Protein AF-0000000083205305 (afdb_homodimer)

Secondary structure (DSSP, 8-state):
---PPPPHHHHHHHHHHHHHHHHHHHHHHHHHHS-HHHHHTSTTGGGTBPPTTSHHHHHHHHHHHHHHHHHHHHHGGGGGGGGSTTHHHHHHHHHIIIIIIT-SS--TTSHHHHHHB---HHHHHHHHHHHHHHHHHHHHHHHHHHHH--HHHHHHHHHHHHHHHHHHHHHHHHHHHH-/--PPPPPHHHHHHHHHHHHHHHHHHHHHHHHHHS-HHHHHTSTTGGGTBPPTTSHHHHHHHHHHHHHHHHHHHHHGGGGGGGGSTTHHHHHHHHHIIIIIIT-SS--TTSHHHHHHB---HHHHHHHHHHHHHHHHHHHHHHHHHHHH--HHHHHHHHHHHHHHHHHHHHHHHHHHHH-

Solvent-accessible surface area (backbone atoms only — not comparable to full-atom values): 17650 Å² total; per-residue (Å²): 127,85,63,73,83,68,56,69,68,58,47,31,50,51,42,12,42,28,38,33,53,19,48,44,52,29,49,54,47,34,55,71,73,61,51,40,66,63,50,38,64,28,80,65,38,40,62,43,34,49,48,79,72,35,30,51,48,33,28,41,59,32,56,28,51,59,53,14,43,47,47,23,62,31,39,56,85,58,46,69,52,51,62,44,89,63,13,38,59,49,46,27,45,30,47,46,29,34,13,31,39,53,24,60,47,58,15,67,48,12,58,43,16,69,50,41,32,69,70,58,69,65,55,24,58,62,41,45,63,41,51,52,47,23,32,51,40,26,28,46,48,49,44,49,51,66,69,63,68,51,69,62,58,56,54,52,44,52,50,53,49,50,50,46,33,50,54,10,52,51,38,20,56,54,31,57,70,71,107,125,85,64,73,83,69,57,70,69,58,46,30,50,50,41,13,42,29,38,32,52,18,49,43,52,28,50,52,48,33,54,72,72,59,51,40,65,62,49,37,65,27,81,67,40,42,62,43,36,48,47,79,73,36,31,52,49,32,28,41,60,33,56,29,51,58,52,14,43,47,48,24,61,31,39,56,86,57,46,69,52,51,63,44,88,62,12,38,60,50,47,28,45,30,46,46,29,34,13,30,40,51,26,61,46,58,16,67,47,12,58,44,16,68,49,40,32,67,68,60,67,67,57,25,58,62,41,44,63,42,51,52,48,22,32,51,40,28,26,46,47,48,44,48,52,66,69,62,68,51,69,63,59,56,54,52,42,52,52,52,51,50,51,46,34,50,54,10,51,54,38,20,56,56,32,56,69,71,108

Organism: NCBI:txid214856

Radius of gyration: 20.79 Å; Cα contacts (8 Å, |Δi|>4): 509; chains: 2; bounding box: 59×56×37 Å

Sequence (358 aa):
MIRQPESPKTFVWRICSAHVIAYFTAGVFALLFLDYRTHFSSESLALLMRPVSSPWVALGPGLQIFRGVLIALALLPVRGFLYGKNGFLKLAWLVLGLSFISTIGPTPGSFDGYIYTILPVQYHLGGIPEAVLYTALFAGILAFWHKSGKRYVTTLSIVLVAVIVLFSVMGFLGAAQAEMIRQPESPKTFVWRICSAHVIAYFTAGVFALLFLDYRTHFSSESLALLMRPVSSPWVALGPGLQIFRGVLIALALLPVRGFLYGKNGFLKLAWLVLGLSFISTIGPTPGSFDGYIYTILPVQYHLGGIPEAVLYTALFAGILAFWHKSGKRYVTTLSIVLVAVIVLFSVMGFLGAAQAE

Structure (mmCIF, N/CA/C/O backbone):
data_AF-0000000083205305-model_v1
#
loop_
_entity.id
_entity.type
_entity.pdbx_description
1 polymer 'Acyltransferase 3 domain-containing protein'
#
loop_
_atom_site.group_PDB
_atom_site.id
_atom_site.type_symbol
_atom_site.label_atom_id
_atom_site.label_alt_id
_atom_site.label_comp_id
_atom_site.label_asym_id
_atom_site.label_entity_id
_atom_site.label_seq_id
_atom_site.pdbx_PDB_ins_code
_atom_site.Cartn_x
_atom_site.Cartn_y
_atom_site.Cartn_z
_atom_site.occupancy
_atom_site.B_iso_or_equiv
_atom_site.auth_seq_id
_atom_site.auth_comp_id
_atom_site.auth_asym_id
_atom_site.auth_atom_id
_atom_site.pdbx_PDB_model_num
ATOM 1 N N . MET A 1 1 ? -6.793 -31 -6.133 1 37.09 1 MET A N 1
ATOM 2 C CA . MET A 1 1 ? -7.18 -30.578 -7.473 1 37.09 1 MET A CA 1
ATOM 3 C C . MET A 1 1 ? -6.699 -29.156 -7.746 1 37.09 1 MET A C 1
ATOM 5 O O . MET A 1 1 ? -7 -28.234 -6.984 1 37.09 1 MET A O 1
ATOM 9 N N . ILE A 1 2 ? -5.602 -28.969 -8.43 1 45.03 2 ILE A N 1
ATOM 10 C CA . ILE A 1 2 ? -5.035 -27.688 -8.828 1 45.03 2 ILE A CA 1
ATOM 11 C C . ILE A 1 2 ? -6.121 -26.828 -9.469 1 45.03 2 ILE A C 1
ATOM 13 O O . ILE A 1 2 ? -6.648 -27.172 -10.531 1 45.03 2 ILE A O 1
ATOM 17 N N . ARG A 1 3 ? -7.027 -26.266 -8.711 1 56.72 3 ARG A N 1
ATOM 18 C CA . ARG A 1 3 ? -8.195 -25.562 -9.242 1 56.72 3 ARG A CA 1
ATOM 19 C C . ARG A 1 3 ? -7.785 -24.5 -10.258 1 56.72 3 ARG A C 1
ATOM 21 O O . ARG A 1 3 ? -6.777 -23.812 -10.07 1 56.72 3 ARG A O 1
ATOM 28 N N . GLN A 1 4 ? -8.117 -24.609 -11.453 1 61.44 4 GLN A N 1
ATOM 29 C CA . GLN A 1 4 ? -7.871 -23.797 -12.641 1 61.44 4 GLN A CA 1
ATOM 30 C C . GLN A 1 4 ? -8.211 -22.328 -12.375 1 61.44 4 GLN A C 1
ATOM 32 O O . GLN A 1 4 ? -9.141 -22.016 -11.625 1 61.44 4 GLN A O 1
ATOM 37 N N . PRO A 1 5 ? -7.336 -21.453 -12.758 1 70.88 5 PRO A N 1
ATOM 38 C CA . PRO A 1 5 ? -7.566 -20 -12.672 1 70.88 5 PRO A CA 1
ATOM 39 C C . PRO A 1 5 ? -8.867 -19.562 -13.344 1 70.88 5 PRO A C 1
ATOM 41 O O . PRO A 1 5 ? -9.211 -20.078 -14.406 1 70.88 5 PRO A O 1
ATOM 44 N N . GLU A 1 6 ? -9.672 -19.047 -12.602 1 83.56 6 GLU A N 1
ATOM 45 C CA . GLU A 1 6 ? -10.93 -18.5 -13.109 1 83.56 6 GLU A CA 1
ATOM 46 C C . GLU A 1 6 ? -10.68 -17.453 -14.18 1 83.56 6 GLU A C 1
ATOM 48 O O . GLU A 1 6 ? -9.539 -17.016 -14.375 1 83.56 6 GLU A O 1
ATOM 53 N N . SER A 1 7 ? -11.758 -17.156 -14.984 1 91.81 7 SER A N 1
ATOM 54 C CA . SER A 1 7 ? -11.648 -16.109 -16.016 1 91.81 7 SER A CA 1
ATOM 55 C C . SER A 1 7 ? -11.266 -14.773 -15.398 1 91.81 7 SER A C 1
ATOM 57 O O . SER A 1 7 ? -11.547 -14.516 -14.227 1 91.81 7 SER A O 1
ATOM 59 N N . PRO A 1 8 ? -10.602 -13.867 -16.172 1 95.19 8 PRO A N 1
ATOM 60 C CA . PRO A 1 8 ? -10.234 -12.547 -15.656 1 95.19 8 PRO A CA 1
ATOM 61 C C . PRO A 1 8 ? -11.445 -11.75 -15.164 1 95.19 8 PRO A C 1
ATOM 63 O O . PRO A 1 8 ? -11.352 -11.047 -14.156 1 95.19 8 PRO A O 1
ATOM 66 N N . LYS A 1 9 ? -12.531 -11.828 -15.891 1 95.94 9 LYS A N 1
ATOM 67 C CA . LYS A 1 9 ? -13.734 -11.102 -15.484 1 95.94 9 LYS A CA 1
ATOM 68 C C . LYS A 1 9 ? -14.242 -11.586 -14.133 1 95.94 9 LYS A C 1
ATOM 70 O O . LYS A 1 9 ? -14.602 -10.781 -13.273 1 95.94 9 LYS A O 1
ATOM 75 N N . THR A 1 10 ? -14.289 -12.836 -13.969 1 94.5 10 THR A N 1
ATOM 76 C CA . THR A 1 10 ? -14.727 -13.422 -12.703 1 94.5 10 THR A CA 1
ATOM 77 C C . THR A 1 10 ? -13.758 -13.062 -11.578 1 94.5 10 THR A C 1
ATOM 79 O O . THR A 1 10 ? -14.18 -12.758 -10.469 1 94.5 10 THR A O 1
ATOM 82 N N . PHE A 1 11 ? -12.5 -13.125 -11.914 1 96.56 11 PHE A N 1
ATOM 83 C CA . PHE A 1 11 ? -11.477 -12.766 -10.945 1 96.56 11 PHE A CA 1
ATOM 84 C C . PHE A 1 11 ? -11.672 -11.328 -10.469 1 96.56 11 PHE A C 1
ATOM 86 O O . PHE A 1 11 ? -11.672 -11.062 -9.266 1 96.56 11 PHE A O 1
ATOM 93 N N . VAL A 1 12 ? -11.883 -10.391 -11.391 1 98.06 12 VAL A N 1
ATOM 94 C CA . VAL A 1 12 ? -12.055 -8.977 -11.07 1 98.06 12 VAL A CA 1
ATOM 95 C C . VAL A 1 12 ? -13.289 -8.781 -10.195 1 98.06 12 VAL A C 1
ATOM 97 O O . VAL A 1 12 ? -13.242 -8.055 -9.203 1 98.06 12 VAL A O 1
ATOM 100 N N . TRP A 1 13 ? -14.367 -9.43 -10.531 1 97.19 13 TRP A N 1
ATOM 101 C CA . TRP A 1 13 ? -15.578 -9.289 -9.734 1 97.19 13 TRP A CA 1
ATOM 102 C C . TRP A 1 13 ? -15.367 -9.789 -8.312 1 97.19 13 TRP A C 1
ATOM 104 O O . TRP A 1 13 ? -15.797 -9.141 -7.352 1 97.19 13 TRP A O 1
ATOM 114 N N . ARG A 1 14 ? -14.727 -10.93 -8.18 1 97.19 14 ARG A N 1
ATOM 115 C CA . ARG A 1 14 ? -14.539 -11.516 -6.855 1 97.19 14 ARG A CA 1
ATOM 116 C C . ARG A 1 14 ? -13.648 -10.625 -5.992 1 97.19 14 ARG A C 1
ATOM 118 O O . ARG A 1 14 ? -13.945 -10.398 -4.816 1 97.19 14 ARG A O 1
ATOM 125 N N . ILE A 1 15 ? -12.586 -10.148 -6.586 1 98.44 15 ILE A N 1
ATOM 126 C CA . ILE A 1 15 ? -11.703 -9.25 -5.855 1 98.44 15 ILE A CA 1
ATOM 127 C C . ILE A 1 15 ? -12.453 -7.98 -5.465 1 98.44 15 ILE A C 1
ATOM 129 O O . ILE A 1 15 ? -12.406 -7.551 -4.309 1 98.44 15 ILE A O 1
ATOM 133 N N . CYS A 1 16 ? -13.148 -7.395 -6.406 1 98.56 16 CYS A N 1
ATOM 134 C CA . CYS A 1 16 ? -13.859 -6.141 -6.191 1 98.56 16 CYS A CA 1
ATOM 135 C C . CYS A 1 16 ? -14.914 -6.289 -5.098 1 98.56 16 CYS A C 1
ATOM 137 O O . CYS A 1 16 ? -14.953 -5.488 -4.16 1 98.56 16 CYS A O 1
ATOM 139 N N . SER A 1 17 ? -15.711 -7.32 -5.238 1 98.44 17 SER A N 1
ATOM 140 C CA . SER A 1 17 ? -16.797 -7.484 -4.281 1 98.44 17 SER A CA 1
ATOM 141 C C . SER A 1 17 ? -16.266 -7.805 -2.887 1 98.44 17 SER A C 1
ATOM 143 O O . SER A 1 17 ? -16.75 -7.262 -1.892 1 98.44 17 SER A O 1
ATOM 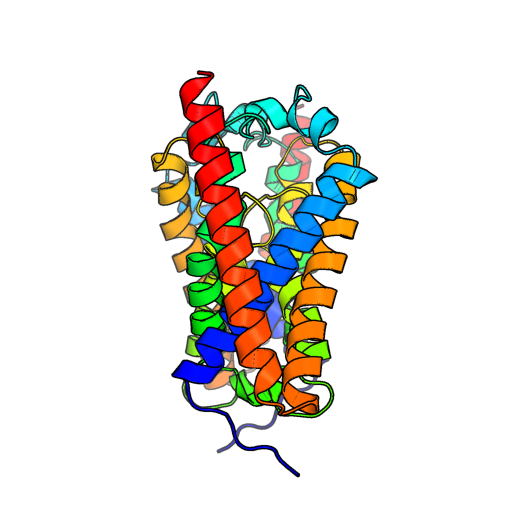145 N N . ALA A 1 18 ? -15.281 -8.711 -2.814 1 98.69 18 ALA A N 1
ATOM 146 C CA . ALA A 1 18 ? -14.672 -9.016 -1.521 1 98.69 18 ALA A CA 1
ATOM 147 C C . ALA A 1 18 ? -14.094 -7.754 -0.883 1 98.69 18 ALA A C 1
ATOM 149 O O . ALA A 1 18 ? -14.242 -7.535 0.321 1 98.69 18 ALA A O 1
ATOM 150 N N . HIS A 1 19 ? -13.477 -6.918 -1.646 1 98.88 19 HIS A N 1
ATOM 151 C CA . HIS A 1 19 ? -12.906 -5.664 -1.171 1 98.88 19 HIS A CA 1
ATOM 152 C C . HIS A 1 19 ? -13.984 -4.73 -0.633 1 98.88 19 HIS A C 1
ATOM 154 O O . HIS A 1 19 ? -13.875 -4.227 0.486 1 98.88 19 HIS A O 1
ATOM 160 N N . VAL A 1 20 ? -15 -4.516 -1.431 1 98.81 20 VAL A N 1
ATOM 161 C CA . VAL A 1 20 ? -16.047 -3.562 -1.067 1 98.81 20 VAL A CA 1
ATOM 162 C C . VAL A 1 20 ? -16.719 -4.004 0.23 1 98.81 20 VAL A C 1
ATOM 164 O O . VAL A 1 20 ? -16.906 -3.195 1.143 1 98.81 20 VAL A O 1
ATOM 167 N N . ILE A 1 21 ? -16.984 -5.258 0.34 1 98.81 21 ILE A N 1
ATOM 168 C CA . ILE A 1 21 ? -17.672 -5.797 1.511 1 98.81 21 ILE A CA 1
ATOM 169 C C . ILE A 1 21 ? -16.75 -5.719 2.727 1 98.81 21 ILE A C 1
ATOM 171 O O . ILE A 1 21 ? -17.156 -5.277 3.801 1 98.81 21 ILE A O 1
ATOM 175 N N . ALA A 1 22 ? -15.539 -6.152 2.58 1 98.81 22 ALA A N 1
ATOM 176 C CA . ALA A 1 22 ? -14.578 -6.117 3.674 1 98.81 22 ALA A CA 1
ATOM 177 C C . ALA A 1 22 ? -14.32 -4.684 4.129 1 98.81 22 ALA A C 1
ATOM 179 O O . ALA A 1 22 ? -14.258 -4.41 5.332 1 98.81 22 ALA A O 1
ATOM 180 N N . TYR A 1 23 ? -14.148 -3.785 3.205 1 98.5 23 TYR A N 1
ATOM 181 C CA . TYR A 1 23 ? -13.875 -2.381 3.486 1 98.5 23 TYR A CA 1
ATOM 182 C C . TYR A 1 23 ? -15.008 -1.752 4.281 1 98.5 23 TYR A C 1
ATOM 184 O O . TYR A 1 23 ? -14.773 -1.078 5.289 1 98.5 23 TYR A O 1
ATOM 192 N N . PHE A 1 24 ? -16.203 -1.978 3.787 1 98.31 24 PHE A N 1
ATOM 193 C CA . PHE A 1 24 ? -17.391 -1.426 4.445 1 98.31 24 PHE A CA 1
ATOM 194 C C . PHE A 1 24 ? -17.516 -1.958 5.867 1 98.31 24 PHE A C 1
ATOM 196 O O . PHE A 1 24 ? -17.766 -1.193 6.801 1 98.31 24 PHE A O 1
ATOM 203 N N . THR A 1 25 ? -17.344 -3.238 6.02 1 98.12 25 THR A N 1
ATOM 204 C CA . THR A 1 25 ? -17.469 -3.873 7.328 1 98.12 25 THR A CA 1
ATOM 205 C C . THR A 1 25 ? -16.406 -3.352 8.289 1 98.12 25 THR A C 1
ATOM 207 O O . THR A 1 25 ? -16.719 -3.021 9.438 1 98.12 25 THR A O 1
ATOM 210 N N . ALA A 1 26 ? -15.203 -3.281 7.863 1 97.31 26 ALA A N 1
ATOM 211 C CA . ALA A 1 26 ? -14.125 -2.752 8.695 1 97.31 26 ALA A CA 1
ATOM 212 C C . ALA A 1 26 ? -14.383 -1.295 9.07 1 97.31 26 ALA A C 1
ATOM 214 O O . ALA A 1 26 ? -14.07 -0.868 10.18 1 97.31 26 ALA A O 1
ATOM 215 N N . GLY A 1 27 ? -14.891 -0.508 8.094 1 94.38 27 GLY A N 1
ATOM 216 C CA . GLY A 1 27 ? -15.242 0.876 8.367 1 94.38 27 GLY A CA 1
ATOM 217 C C . GLY A 1 27 ? -16.312 1.022 9.438 1 94.38 27 GLY A C 1
ATOM 218 O O . GLY A 1 27 ? -16.188 1.854 10.344 1 94.38 27 GLY A O 1
ATOM 219 N N . VAL A 1 28 ? -17.344 0.241 9.328 1 94.5 28 VAL A N 1
ATOM 220 C CA . VAL A 1 28 ? -18.406 0.252 10.328 1 94.5 28 VAL A CA 1
ATOM 221 C C . VAL A 1 28 ? -17.844 -0.144 11.688 1 94.5 28 VAL A C 1
ATOM 223 O O . VAL A 1 28 ? -18.172 0.474 12.711 1 94.5 28 VAL A O 1
ATOM 226 N N . PHE A 1 29 ? -16.984 -1.173 11.719 1 94.94 29 PHE A N 1
ATOM 227 C CA . PHE A 1 29 ? -16.328 -1.594 12.945 1 94.94 29 PHE A CA 1
ATOM 228 C C . PHE A 1 29 ? -15.547 -0.439 13.57 1 94.94 29 PHE A C 1
ATOM 230 O O . PHE A 1 29 ? -15.625 -0.212 14.781 1 94.94 29 PHE A O 1
ATOM 237 N N . ALA A 1 30 ? -14.781 0.292 12.773 1 91.62 30 ALA A N 1
ATOM 238 C CA . ALA A 1 30 ? -13.969 1.404 13.266 1 91.62 30 ALA A CA 1
ATOM 239 C C . ALA A 1 30 ? -14.844 2.512 13.844 1 91.62 30 ALA A C 1
ATOM 241 O O . ALA A 1 30 ? -14.523 3.096 14.875 1 91.62 30 ALA A O 1
ATOM 242 N N . LEU A 1 31 ? -15.938 2.805 13.188 1 88.19 31 LEU A N 1
ATOM 243 C CA . LEU A 1 31 ? -16.844 3.85 13.648 1 88.19 31 LEU A CA 1
ATOM 244 C C . LEU A 1 31 ? -17.469 3.477 14.984 1 88.19 31 LEU A C 1
ATOM 246 O O . LEU A 1 31 ? -17.656 4.336 15.852 1 88.19 31 LEU A O 1
ATOM 250 N N . LEU A 1 32 ? -17.703 2.221 15.18 1 90.31 32 LEU A N 1
ATOM 251 C CA . LEU A 1 32 ? -18.438 1.776 16.344 1 90.31 32 LEU A CA 1
ATOM 252 C C . LEU A 1 32 ? -17.5 1.459 17.516 1 90.31 32 LEU A C 1
ATOM 254 O O . LEU A 1 32 ? -17.844 1.675 18.672 1 90.31 32 LEU A O 1
ATOM 258 N N . PHE A 1 33 ? -16.312 0.983 17.25 1 90.62 33 PHE A N 1
ATOM 259 C CA . PHE A 1 33 ? -15.531 0.393 18.328 1 90.62 33 PHE A CA 1
ATOM 260 C C . PHE A 1 33 ? -14.188 1.104 18.469 1 90.62 33 PHE A C 1
ATOM 262 O O . PHE A 1 33 ? -13.508 0.941 19.484 1 90.62 33 PHE A O 1
ATOM 269 N N . LEU A 1 34 ? -13.781 1.974 17.5 1 86.56 34 LEU A N 1
ATOM 270 C CA . LEU A 1 34 ? -12.461 2.586 17.578 1 86.56 34 LEU A CA 1
ATOM 271 C C . LEU A 1 34 ? -12.57 4.102 17.719 1 86.56 34 LEU A C 1
ATOM 273 O O . LEU A 1 34 ? -11.602 4.824 17.484 1 86.56 34 LEU A O 1
ATOM 277 N N . ASP A 1 35 ? -13.695 4.637 18.047 1 81.94 35 ASP A N 1
ATOM 278 C CA . ASP A 1 35 ? -13.93 6.043 18.359 1 81.94 35 ASP A CA 1
ATOM 279 C C . ASP A 1 35 ? -13.484 6.938 17.203 1 81.94 35 ASP A C 1
ATOM 281 O O . ASP A 1 35 ? -12.828 7.957 17.422 1 81.94 35 ASP A O 1
ATOM 285 N N . TYR A 1 36 ? -13.664 6.562 15.992 1 79.12 36 TYR A N 1
ATOM 286 C CA . TYR A 1 36 ? -13.258 7.293 14.797 1 79.12 36 TYR A CA 1
ATOM 287 C C . TYR A 1 36 ? -13.859 8.688 14.773 1 79.12 36 TYR A C 1
ATOM 289 O O . TYR A 1 36 ? -13.234 9.641 14.297 1 79.12 36 TYR A O 1
ATOM 297 N N . ARG A 1 37 ? -14.945 8.852 15.289 1 76.12 37 ARG A N 1
ATOM 298 C CA . ARG A 1 37 ? -15.57 10.172 15.289 1 76.12 37 ARG A CA 1
ATOM 299 C C . ARG A 1 37 ? -14.75 11.164 16.109 1 76.12 37 ARG A C 1
ATOM 301 O O . ARG A 1 37 ? -14.469 12.266 15.633 1 76.12 37 ARG A O 1
ATOM 308 N N . THR A 1 38 ? -14.414 10.758 17.234 1 76.94 38 THR A N 1
ATOM 309 C CA . THR A 1 38 ? -13.617 11.617 18.094 1 76.94 38 THR A CA 1
ATOM 310 C C . THR A 1 38 ? -12.227 11.844 17.5 1 76.94 38 THR A C 1
ATOM 312 O O . THR A 1 38 ? -11.711 12.961 17.516 1 76.94 38 THR A O 1
ATOM 315 N N . HIS A 1 39 ? -11.711 10.859 16.875 1 76.25 39 HIS A N 1
ATOM 316 C CA . HIS A 1 39 ? -10.367 10.969 16.312 1 76.25 39 HIS A CA 1
ATOM 317 C C . HIS A 1 39 ? -10.344 11.914 15.117 1 76.25 39 HIS A C 1
ATOM 319 O O . HIS A 1 39 ? -9.469 12.773 15.008 1 76.25 39 HIS A O 1
ATOM 325 N N . PHE A 1 40 ? -11.32 11.844 14.273 1 73.69 40 PHE A N 1
ATOM 326 C CA . PHE A 1 40 ? -11.344 12.648 13.062 1 73.69 40 PHE A CA 1
ATOM 327 C C . PHE A 1 40 ? -11.625 14.109 13.391 1 73.69 40 PHE A C 1
ATOM 329 O O . PHE A 1 40 ? -11.344 15 12.578 1 73.69 40 PHE A O 1
ATOM 336 N N . SER A 1 41 ? -12.117 14.328 14.594 1 70.25 41 SER A N 1
ATOM 337 C CA . SER A 1 41 ? -12.406 15.695 15.008 1 70.25 41 SER A CA 1
ATOM 338 C C . SER A 1 41 ? -11.281 16.266 15.859 1 70.25 41 SER A C 1
ATOM 340 O O . SER A 1 41 ? -11.32 17.438 16.25 1 70.25 41 SER A O 1
ATOM 342 N N . SER A 1 42 ? -10.383 15.406 16.031 1 71.12 42 SER A N 1
ATOM 343 C CA . SER A 1 42 ? -9.273 15.898 16.844 1 71.12 42 SER A CA 1
ATOM 344 C C . SER A 1 42 ? -8.469 16.953 16.094 1 71.12 42 SER A C 1
ATOM 346 O O . SER A 1 42 ? -8.508 17.016 14.859 1 71.12 42 SER A O 1
ATOM 348 N N . GLU A 1 43 ? -7.812 17.703 16.859 1 65.25 43 GLU A N 1
ATOM 349 C CA . GLU A 1 43 ? -7.062 18.828 16.312 1 65.25 43 GLU A CA 1
ATOM 350 C C . GLU A 1 43 ? -6.062 18.375 15.258 1 65.25 43 GLU A C 1
ATOM 352 O O . GLU A 1 43 ? -5.902 19.016 14.211 1 65.25 43 GLU A O 1
ATOM 357 N N . SER A 1 44 ? -5.504 17.266 15.445 1 68.75 44 SER A N 1
ATOM 358 C CA . SER A 1 44 ? -4.441 16.812 14.547 1 68.75 44 SER A CA 1
ATOM 359 C C . SER A 1 44 ? -5.016 16.266 13.242 1 68.75 44 SER A C 1
ATOM 361 O O . SER A 1 44 ? -4.586 16.656 12.156 1 68.75 44 SER A O 1
ATOM 363 N N . LEU A 1 45 ? -6.043 15.508 13.336 1 72.19 45 LEU A N 1
ATOM 364 C CA . LEU A 1 45 ? -6.539 14.828 12.141 1 72.19 45 LEU A CA 1
ATOM 365 C C . LEU A 1 45 ? -7.52 15.719 11.383 1 72.19 45 LEU A C 1
ATOM 367 O O . LEU A 1 45 ? -7.648 15.609 10.156 1 72.19 45 LEU A O 1
ATOM 371 N N . ALA A 1 46 ? -8.094 16.578 12.094 1 73.5 46 ALA A N 1
ATOM 372 C CA . ALA A 1 46 ? -9.086 17.453 11.477 1 73.5 46 ALA A CA 1
ATOM 373 C C . ALA A 1 46 ? -8.438 18.391 10.461 1 73.5 46 ALA A C 1
ATOM 375 O O . ALA A 1 46 ? -9.109 18.953 9.594 1 73.5 46 ALA A O 1
ATOM 376 N N . LEU A 1 47 ? -7.238 18.516 10.578 1 73.75 47 LEU A N 1
ATOM 377 C CA . LEU A 1 47 ? -6.531 19.391 9.656 1 73.75 47 LEU A CA 1
ATOM 378 C C . LEU A 1 47 ? -6.258 18.672 8.328 1 73.75 47 LEU A C 1
ATOM 380 O O . LEU A 1 47 ? -5.906 19.328 7.34 1 73.75 47 LEU A O 1
ATOM 384 N N . LEU A 1 48 ? -6.547 17.438 8.25 1 77.81 48 LEU A N 1
ATOM 385 C CA . LEU A 1 48 ? -6.242 16.672 7.043 1 77.81 48 LEU A CA 1
ATOM 386 C C . LEU A 1 48 ? -7.469 15.906 6.559 1 77.81 48 LEU A C 1
ATOM 388 O O . LEU A 1 48 ? -7.738 15.859 5.355 1 77.81 48 LEU A O 1
ATOM 392 N N . MET A 1 49 ? -8.188 15.5 7.465 1 87.31 49 MET A N 1
ATOM 393 C CA . MET A 1 49 ? -9.273 14.578 7.141 1 87.31 49 MET A CA 1
ATOM 394 C C . MET A 1 49 ? -10.594 15.328 6.98 1 87.31 49 MET A C 1
ATOM 396 O O . MET A 1 49 ? -10.859 16.281 7.715 1 87.31 49 MET A O 1
ATOM 400 N N . ARG A 1 50 ? -11.375 14.852 6.051 1 89.62 50 ARG A N 1
ATOM 401 C CA . ARG A 1 50 ? -12.766 15.305 6 1 89.62 50 ARG A CA 1
ATOM 402 C C . ARG A 1 50 ? -13.531 14.836 7.23 1 89.62 50 ARG A C 1
ATOM 404 O O . ARG A 1 50 ? -13.344 13.719 7.703 1 89.62 50 ARG A O 1
ATOM 411 N N . PRO A 1 51 ? -14.359 15.773 7.711 1 86.69 51 PRO A N 1
ATOM 412 C CA . PRO A 1 51 ? -15.18 15.297 8.828 1 86.69 51 PRO A CA 1
ATOM 413 C C . PRO A 1 51 ? -16.094 14.141 8.438 1 86.69 51 PRO A C 1
ATOM 415 O O . PRO A 1 51 ? -16.453 14 7.266 1 86.69 51 PRO A O 1
ATOM 418 N N . VAL A 1 52 ? -16.453 13.297 9.391 1 86.88 52 VAL A N 1
ATOM 419 C CA . VAL A 1 52 ? -17.266 12.109 9.156 1 86.88 52 VAL A CA 1
ATOM 420 C C . VAL A 1 52 ? -18.625 12.523 8.57 1 86.88 52 VAL A C 1
ATOM 422 O O . VAL A 1 52 ? -19.266 11.742 7.863 1 86.88 52 VAL A O 1
ATOM 425 N N . SER A 1 53 ? -19.094 13.734 8.82 1 88.94 53 SER A N 1
ATOM 426 C CA . SER A 1 53 ? -20.391 14.219 8.352 1 88.94 53 SER A CA 1
ATOM 427 C C . SER A 1 53 ? -20.312 14.68 6.902 1 88.94 53 SER A C 1
ATOM 429 O O . SER A 1 53 ? -21.344 14.984 6.293 1 88.94 53 SER A O 1
ATOM 431 N N . SER A 1 54 ? -19.141 14.734 6.328 1 92.5 54 SER A N 1
ATOM 432 C CA . SER A 1 54 ? -18.969 15.18 4.949 1 92.5 54 SER A CA 1
ATOM 433 C C . SER A 1 54 ? -19.672 14.25 3.973 1 92.5 54 SER A C 1
ATOM 435 O O . SER A 1 54 ? -19.641 13.023 4.145 1 92.5 54 SER A O 1
ATOM 437 N N . PRO A 1 55 ? -20.266 14.82 2.902 1 95.94 55 PRO A N 1
ATOM 438 C CA . PRO A 1 55 ? -20.891 13.984 1.867 1 95.94 55 PRO A CA 1
ATOM 439 C C . PRO A 1 55 ? -19.891 13.031 1.211 1 95.94 55 PRO A C 1
ATOM 441 O O . PRO A 1 55 ? -20.25 11.906 0.849 1 95.94 55 PRO A O 1
ATOM 444 N N . TRP A 1 56 ? -18.719 13.43 1.063 1 95.31 56 TRP A N 1
ATOM 445 C CA . TRP A 1 56 ? -17.703 12.594 0.431 1 95.31 56 TRP A CA 1
ATOM 446 C C . TRP A 1 56 ? -17.391 11.375 1.293 1 95.31 56 TRP A C 1
ATOM 448 O O . TRP A 1 56 ? -17.188 10.273 0.773 1 95.31 56 TRP A O 1
ATOM 458 N N . VAL A 1 57 ? -17.297 11.594 2.596 1 94.44 57 VAL A N 1
ATOM 459 C CA . VAL A 1 57 ? -17.031 10.484 3.504 1 94.44 57 VAL A CA 1
ATOM 460 C C . VAL A 1 57 ? -18.203 9.484 3.449 1 94.44 57 VAL A C 1
ATOM 462 O O . VAL A 1 57 ? -17.984 8.273 3.455 1 94.44 57 VAL A O 1
ATOM 465 N N . ALA A 1 58 ? -19.422 10.031 3.355 1 95.75 58 ALA A N 1
ATOM 466 C CA . ALA A 1 58 ? -20.594 9.172 3.244 1 95.75 58 ALA A CA 1
ATOM 467 C C . ALA A 1 58 ? -20.562 8.359 1.95 1 95.75 58 ALA A C 1
ATOM 469 O O . ALA A 1 58 ? -21 7.211 1.921 1 95.75 58 ALA A O 1
ATOM 470 N N . LEU A 1 59 ? -20.047 8.891 0.896 1 97.94 59 LEU A N 1
ATOM 471 C CA . LEU A 1 59 ? -20.016 8.25 -0.416 1 97.94 59 LEU A CA 1
ATOM 472 C C . LEU A 1 59 ? -18.859 7.262 -0.512 1 97.94 59 LEU A C 1
ATOM 474 O O . LEU A 1 59 ? -18.859 6.383 -1.373 1 97.94 59 LEU A O 1
ATOM 478 N N . GLY A 1 60 ? -17.906 7.402 0.314 1 97.56 60 GLY A N 1
ATOM 479 C CA . GLY A 1 60 ? -16.641 6.695 0.291 1 97.56 60 GLY A CA 1
ATOM 480 C C . GLY A 1 60 ? -16.797 5.199 0.088 1 97.56 60 GLY A C 1
ATOM 481 O O . GLY A 1 60 ? -16.234 4.633 -0.849 1 97.56 60 GLY A O 1
ATOM 482 N N . PRO A 1 61 ? -17.562 4.527 0.904 1 97.94 61 PRO A N 1
ATOM 483 C CA . PRO A 1 61 ? -17.719 3.078 0.767 1 97.94 61 PRO A CA 1
ATOM 484 C C . PRO A 1 61 ? -18.25 2.668 -0.604 1 97.94 61 PRO A C 1
ATOM 486 O O . PRO A 1 61 ? -17.797 1.665 -1.168 1 97.94 61 PRO A O 1
ATOM 489 N N . GLY A 1 62 ? -19.188 3.416 -1.125 1 98.5 62 GLY A N 1
ATOM 490 C CA . GLY A 1 62 ? -19.719 3.111 -2.445 1 98.5 62 GLY A CA 1
ATOM 491 C C . GLY A 1 62 ? -18.688 3.258 -3.549 1 98.5 62 GLY A C 1
ATOM 492 O O . GLY A 1 62 ? -18.672 2.482 -4.504 1 98.5 62 GLY A O 1
ATOM 493 N N . LEU A 1 63 ? -17.797 4.168 -3.463 1 98.5 63 LEU A N 1
ATOM 494 C CA . LEU A 1 63 ? -16.766 4.426 -4.465 1 98.5 63 LEU A CA 1
ATOM 495 C C . LEU A 1 63 ? -15.711 3.328 -4.457 1 98.5 63 LEU A C 1
ATOM 497 O O . LEU A 1 63 ? -14.906 3.221 -5.391 1 98.5 63 LEU A O 1
ATOM 501 N N . GLN A 1 64 ? -15.75 2.473 -3.463 1 98.75 64 GLN A N 1
ATOM 502 C CA . GLN A 1 64 ? -14.742 1.431 -3.318 1 98.75 64 GLN A CA 1
ATOM 503 C C . GLN A 1 64 ? -14.859 0.388 -4.426 1 98.75 64 GLN A C 1
ATOM 505 O O . GLN A 1 64 ? -13.953 -0.415 -4.633 1 98.75 64 GLN A O 1
ATOM 510 N N . ILE A 1 65 ? -15.922 0.398 -5.168 1 98.56 65 ILE A N 1
ATOM 511 C CA . ILE A 1 65 ? -16.016 -0.487 -6.32 1 98.56 65 ILE A CA 1
ATOM 512 C C . ILE A 1 65 ? -14.883 -0.197 -7.297 1 98.56 65 ILE A C 1
ATOM 514 O O . ILE A 1 65 ? -14.305 -1.119 -7.875 1 98.56 65 ILE A O 1
ATOM 518 N N . PHE A 1 66 ? -14.539 1.037 -7.457 1 98.44 66 PHE A N 1
ATOM 519 C CA . PHE A 1 66 ? -13.477 1.412 -8.383 1 98.44 66 PHE A CA 1
ATOM 520 C C . PHE A 1 66 ? -12.109 0.995 -7.84 1 98.44 66 PHE A C 1
ATOM 522 O O . PHE A 1 66 ? -11.266 0.492 -8.586 1 98.44 66 PHE A O 1
ATOM 529 N N . ARG A 1 67 ? -11.906 1.217 -6.531 1 98.62 67 ARG A N 1
ATOM 530 C CA . ARG A 1 67 ? -10.664 0.749 -5.93 1 98.62 67 ARG A CA 1
ATOM 531 C C . ARG A 1 67 ? -10.539 -0.768 -6.035 1 98.62 67 ARG A C 1
ATOM 533 O O . ARG A 1 67 ? -9.445 -1.295 -6.227 1 98.62 67 ARG A O 1
ATOM 540 N N . GLY A 1 68 ? -11.688 -1.432 -5.84 1 98.75 68 GLY A N 1
ATOM 541 C CA . GLY A 1 68 ? -11.688 -2.875 -6.008 1 98.75 68 GLY A CA 1
ATOM 542 C C . GLY A 1 68 ? -11.203 -3.318 -7.375 1 98.75 68 GLY A C 1
ATOM 543 O O . GLY A 1 68 ? -10.445 -4.281 -7.484 1 98.75 68 GLY A O 1
ATOM 544 N N . VAL A 1 69 ? -11.648 -2.637 -8.383 1 98.62 69 VAL A N 1
ATOM 545 C CA . VAL A 1 69 ? -11.195 -2.943 -9.742 1 98.62 69 VAL A CA 1
ATOM 546 C C . VAL A 1 69 ? -9.688 -2.717 -9.844 1 98.62 69 VAL A C 1
ATOM 548 O O . VAL A 1 69 ? -8.969 -3.527 -10.438 1 98.62 69 VAL A O 1
ATOM 551 N N . LEU A 1 70 ? -9.188 -1.668 -9.281 1 98.62 70 LEU A N 1
ATOM 552 C CA . LEU A 1 70 ? -7.766 -1.357 -9.32 1 98.62 70 LEU A CA 1
ATOM 553 C C . LEU A 1 70 ? -6.957 -2.434 -8.609 1 98.62 70 LEU A C 1
ATOM 555 O O . LEU A 1 70 ? -5.895 -2.838 -9.086 1 98.62 70 LEU A O 1
ATOM 559 N N . ILE A 1 71 ? -7.469 -2.867 -7.441 1 98.75 71 ILE A N 1
ATOM 560 C CA . ILE A 1 71 ? -6.809 -3.943 -6.715 1 98.75 71 ILE A CA 1
ATOM 561 C C . ILE A 1 71 ? -6.785 -5.207 -7.57 1 98.75 71 ILE A C 1
ATOM 563 O O . ILE A 1 71 ? -5.762 -5.891 -7.652 1 98.75 71 ILE A O 1
ATOM 567 N N . ALA A 1 72 ? -7.891 -5.484 -8.211 1 98.75 72 ALA A N 1
ATOM 568 C CA . ALA A 1 72 ? -7.973 -6.664 -9.07 1 98.75 72 ALA A CA 1
ATOM 569 C C . ALA A 1 72 ? -6.965 -6.582 -10.211 1 98.75 72 ALA A C 1
ATOM 571 O O . ALA A 1 72 ? -6.285 -7.562 -10.516 1 98.75 72 ALA A O 1
ATOM 572 N N . LEU A 1 73 ? -6.898 -5.453 -10.828 1 98.44 73 LEU A N 1
ATOM 573 C CA . LEU A 1 73 ? -5.969 -5.27 -11.93 1 98.44 73 LEU A CA 1
ATOM 574 C C . LEU A 1 73 ? -4.523 -5.395 -11.461 1 98.44 73 LEU A C 1
ATOM 576 O O . LEU A 1 73 ? -3.666 -5.898 -12.188 1 98.44 73 LEU A O 1
ATOM 580 N N . ALA A 1 74 ? -4.242 -4.941 -10.266 1 98.31 74 ALA A N 1
ATOM 581 C CA . ALA A 1 74 ? -2.896 -5.047 -9.703 1 98.31 74 ALA A CA 1
ATOM 582 C C . ALA A 1 74 ? -2.523 -6.504 -9.445 1 98.31 74 ALA A C 1
ATOM 584 O O . ALA A 1 74 ? -1.367 -6.898 -9.617 1 98.31 74 ALA A O 1
ATOM 585 N N . LEU A 1 75 ? -3.475 -7.289 -9.102 1 98.38 75 LEU A N 1
ATOM 586 C CA . LEU A 1 75 ? -3.223 -8.664 -8.68 1 98.38 75 LEU A CA 1
ATOM 587 C C . LEU A 1 75 ? -3.307 -9.617 -9.867 1 98.38 75 LEU A C 1
ATOM 589 O O . LEU A 1 75 ? -2.781 -10.727 -9.812 1 98.38 75 LEU A O 1
ATOM 593 N N . LEU A 1 76 ? -3.955 -9.188 -10.906 1 97.5 76 LEU A N 1
ATOM 594 C CA . LEU A 1 76 ? -4.312 -10.062 -12.016 1 97.5 76 LEU A CA 1
ATOM 595 C C . LEU A 1 76 ? -3.07 -10.727 -12.602 1 97.5 76 LEU A C 1
ATOM 597 O O . LEU A 1 76 ? -3.035 -11.945 -12.773 1 97.5 76 LEU A O 1
ATOM 601 N N . PRO A 1 77 ? -1.951 -10 -12.812 1 96.25 77 PRO A N 1
ATOM 602 C CA . PRO A 1 77 ? -0.792 -10.641 -13.438 1 96.25 77 PRO A CA 1
ATOM 603 C C . PRO A 1 77 ? -0.099 -11.641 -12.516 1 96.25 77 PRO A C 1
ATOM 605 O O . PRO A 1 77 ? 0.698 -12.461 -12.977 1 96.25 77 PRO A O 1
ATOM 608 N N . VAL A 1 78 ? -0.328 -11.555 -11.266 1 95.81 78 VAL A N 1
ATOM 609 C CA . VAL A 1 78 ? 0.394 -12.406 -10.32 1 95.81 78 VAL A CA 1
ATOM 610 C C . VAL A 1 78 ? -0.591 -13.297 -9.562 1 95.81 78 VAL A C 1
ATOM 612 O O . VAL A 1 78 ? -0.25 -13.875 -8.531 1 95.81 78 VAL A O 1
ATOM 615 N N . ARG A 1 79 ? -1.733 -13.484 -10.062 1 94.94 79 ARG A N 1
ATOM 616 C CA . ARG A 1 79 ? -2.822 -14.125 -9.336 1 94.94 79 ARG A CA 1
ATOM 617 C C . ARG A 1 79 ? -2.551 -15.609 -9.133 1 94.94 79 ARG A C 1
ATOM 619 O O . ARG A 1 79 ? -3.225 -16.266 -8.336 1 94.94 79 ARG A O 1
ATOM 626 N N . GLY A 1 80 ? -1.567 -16.219 -9.766 1 92.62 80 GLY A N 1
ATOM 627 C CA . GLY A 1 80 ? -1.274 -17.641 -9.695 1 92.62 80 GLY A CA 1
ATOM 628 C C . GLY A 1 80 ? -1.057 -18.141 -8.281 1 92.62 80 GLY A C 1
ATOM 629 O O . GLY A 1 80 ? -1.469 -19.25 -7.938 1 92.62 80 GLY A O 1
ATOM 630 N N . PHE A 1 81 ? -0.449 -17.281 -7.441 1 92 81 PHE A N 1
ATOM 631 C CA . PHE A 1 81 ? -0.108 -17.75 -6.098 1 92 81 PHE A CA 1
ATOM 632 C C . PHE A 1 81 ? -1.365 -17.969 -5.27 1 92 81 PHE A C 1
ATOM 634 O O . PHE A 1 81 ? -1.341 -18.719 -4.293 1 92 81 PHE A O 1
ATOM 641 N N . LEU A 1 82 ? -2.445 -17.375 -5.703 1 94 82 LEU A N 1
ATOM 642 C CA . LEU A 1 82 ? -3.689 -17.469 -4.945 1 94 82 LEU A CA 1
ATOM 643 C C . LEU A 1 82 ? -4.223 -18.906 -4.969 1 94 82 LEU A C 1
ATOM 645 O O . LEU A 1 82 ? -4.914 -19.328 -4.043 1 94 82 LEU A O 1
ATOM 649 N N . TYR A 1 83 ? -3.861 -19.609 -5.977 1 89.69 83 TYR A N 1
ATOM 650 C CA . TYR A 1 83 ? -4.438 -20.938 -6.188 1 89.69 83 TYR A CA 1
ATOM 651 C C . TYR A 1 83 ? -3.527 -22.016 -5.625 1 89.69 83 TYR A C 1
ATOM 653 O O . TYR A 1 83 ? -3.85 -23.203 -5.699 1 89.69 83 TYR A O 1
ATOM 661 N N . GLY A 1 84 ? -2.424 -21.625 -5.055 1 89.62 84 GLY A N 1
ATOM 662 C CA . GLY A 1 84 ? -1.53 -22.562 -4.391 1 89.62 84 GLY A CA 1
ATOM 663 C C . GLY A 1 84 ? -1.845 -22.75 -2.916 1 89.62 84 GLY A C 1
ATOM 664 O O . GLY A 1 84 ? -2.887 -22.297 -2.439 1 89.62 84 GLY A O 1
ATOM 665 N N . LYS A 1 85 ? -0.952 -23.5 -2.252 1 92.88 85 LYS A N 1
ATOM 666 C CA . LYS A 1 85 ? -1.104 -23.781 -0.825 1 92.88 85 LYS A CA 1
ATOM 667 C C . LYS A 1 85 ? -1.146 -22.484 -0.018 1 92.88 85 LYS A C 1
ATOM 669 O O . LYS A 1 85 ? -0.271 -21.625 -0.16 1 92.88 85 LYS A O 1
ATOM 674 N N . ASN A 1 86 ? -2.146 -22.297 0.791 1 96 86 ASN A N 1
ATOM 675 C CA . ASN A 1 86 ? -2.328 -21.156 1.673 1 96 86 ASN A CA 1
ATOM 676 C C . ASN A 1 86 ? -2.381 -19.844 0.888 1 96 86 ASN A C 1
ATOM 678 O O . ASN A 1 86 ? -1.884 -18.812 1.351 1 96 86 ASN A O 1
ATOM 682 N N . GLY A 1 87 ? -2.906 -19.906 -0.317 1 96.69 87 GLY A N 1
ATOM 683 C CA . GLY A 1 87 ? -2.91 -18.766 -1.217 1 96.69 87 GLY A CA 1
ATOM 684 C C . GLY A 1 87 ? -3.588 -17.547 -0.625 1 96.69 87 GLY A C 1
ATOM 685 O O . GLY A 1 87 ? -3.096 -16.422 -0.771 1 96.69 87 GLY A O 1
ATOM 686 N N . PHE A 1 88 ? -4.652 -17.719 0.051 1 97.31 88 PHE A N 1
ATOM 687 C CA . PHE A 1 88 ? -5.418 -16.594 0.564 1 97.31 88 PHE A CA 1
ATOM 688 C C . PHE A 1 88 ? -4.777 -16.031 1.831 1 97.31 88 PHE A C 1
ATOM 690 O O . PHE A 1 88 ? -4.879 -14.836 2.111 1 97.31 88 PHE A O 1
ATOM 697 N N . LEU A 1 89 ? -4.113 -16.859 2.59 1 97.88 89 LEU A N 1
ATOM 698 C CA . LEU A 1 89 ? -3.309 -16.359 3.697 1 97.88 89 LEU A CA 1
ATOM 699 C C . LEU A 1 89 ? -2.135 -15.531 3.186 1 97.88 89 LEU A C 1
ATOM 701 O O . LEU A 1 89 ? -1.807 -14.492 3.76 1 97.88 89 LEU A O 1
ATOM 705 N N . LYS A 1 90 ? -1.504 -15.992 2.109 1 98.12 90 LYS A N 1
ATOM 706 C CA . LYS A 1 90 ? -0.432 -15.242 1.465 1 98.12 90 LYS A CA 1
ATOM 707 C C . LYS A 1 90 ? -0.938 -13.898 0.945 1 98.12 90 LYS A C 1
ATOM 709 O O . LYS A 1 90 ? -0.225 -12.898 1.006 1 98.12 90 LYS A O 1
ATOM 714 N N . LEU A 1 91 ? -2.145 -13.953 0.476 1 98.38 91 LEU A N 1
ATOM 715 C CA . LEU A 1 91 ? -2.748 -12.711 0.004 1 98.38 91 LEU A CA 1
ATOM 716 C C . LEU A 1 91 ? -2.916 -11.719 1.15 1 98.38 91 LEU A C 1
ATOM 718 O O . LEU A 1 91 ? -2.572 -10.539 1.015 1 98.38 91 LEU A O 1
ATOM 722 N N . ALA A 1 92 ? -3.5 -12.211 2.256 1 98.62 92 ALA A N 1
ATOM 723 C CA . ALA A 1 92 ? -3.676 -11.352 3.424 1 98.62 92 ALA A CA 1
ATOM 724 C C . ALA A 1 92 ? -2.344 -10.75 3.867 1 98.62 92 ALA A C 1
ATOM 726 O O . ALA A 1 92 ? -2.262 -9.555 4.145 1 98.62 92 ALA A O 1
ATOM 727 N N . TRP A 1 93 ? -1.381 -11.555 3.889 1 98.44 93 TRP A N 1
ATOM 728 C CA . TRP A 1 93 ? -0.043 -11.141 4.297 1 98.44 93 TRP A CA 1
ATOM 729 C C . TRP A 1 93 ? 0.532 -10.125 3.318 1 98.44 93 TRP A C 1
ATOM 731 O O . TRP A 1 93 ? 1.125 -9.125 3.732 1 98.44 93 TRP A O 1
ATOM 741 N N . LEU A 1 94 ? 0.358 -10.336 2.064 1 98.5 94 LEU A N 1
ATOM 742 C CA . LEU A 1 94 ? 0.844 -9.445 1.018 1 98.5 94 LEU A CA 1
ATOM 743 C C . LEU A 1 94 ? 0.165 -8.078 1.108 1 98.5 94 LEU A C 1
ATOM 745 O O . LEU A 1 94 ? 0.833 -7.043 1.06 1 98.5 94 LEU A O 1
ATOM 749 N N . VAL A 1 95 ? -1.132 -8.078 1.251 1 98.69 95 VAL A N 1
ATOM 750 C CA . VAL A 1 95 ? -1.909 -6.84 1.302 1 98.69 95 VAL A CA 1
ATOM 751 C C . VAL A 1 95 ? -1.559 -6.062 2.566 1 98.69 95 VAL A C 1
ATOM 753 O O . VAL A 1 95 ? -1.3 -4.855 2.51 1 98.69 95 VAL A O 1
ATOM 756 N N . LEU A 1 96 ? -1.506 -6.754 3.682 1 98.38 96 LEU A N 1
ATOM 757 C CA . LEU A 1 96 ? -1.143 -6.09 4.93 1 98.38 96 LEU A CA 1
ATOM 758 C C . LEU A 1 96 ? 0.271 -5.523 4.852 1 98.38 96 LEU A C 1
ATOM 760 O O . LEU A 1 96 ? 0.512 -4.387 5.266 1 98.38 96 LEU A O 1
ATOM 764 N N . GLY A 1 97 ? 1.179 -6.227 4.328 1 98.31 97 GLY A N 1
ATOM 765 C CA . GLY A 1 97 ? 2.576 -5.828 4.258 1 98.31 97 GLY A CA 1
ATOM 766 C C . GLY A 1 97 ? 2.824 -4.699 3.275 1 98.31 97 GLY A C 1
ATOM 767 O O . GLY A 1 97 ? 3.529 -3.74 3.592 1 98.31 97 GLY A O 1
ATOM 768 N N . LEU A 1 98 ? 2.201 -4.75 2.098 1 98.38 98 LEU A N 1
ATOM 769 C CA . LEU A 1 98 ? 2.512 -3.793 1.042 1 98.38 98 LEU A CA 1
ATOM 770 C C . LEU A 1 98 ? 1.576 -2.59 1.104 1 98.38 98 LEU A C 1
ATOM 772 O O . LEU A 1 98 ? 2.006 -1.452 0.897 1 98.38 98 LEU A O 1
ATOM 776 N N . SER A 1 99 ? 0.318 -2.863 1.437 1 98.38 99 SER A N 1
ATOM 777 C CA . SER A 1 99 ? -0.676 -1.806 1.287 1 98.38 99 SER A CA 1
ATOM 778 C C . SER A 1 99 ? -0.891 -1.061 2.6 1 98.38 99 SER A C 1
ATOM 780 O O . SER A 1 99 ? -1.534 -0.009 2.625 1 98.38 99 SER A O 1
ATOM 782 N N . PHE A 1 100 ? -0.395 -1.61 3.713 1 98.19 100 PHE A N 1
ATOM 783 C CA . PHE A 1 100 ? -0.574 -0.933 4.992 1 98.19 100 PHE A CA 1
ATOM 784 C C . PHE A 1 100 ? 0.773 -0.596 5.621 1 98.19 100 PHE A C 1
ATOM 786 O O . PHE A 1 100 ? 1.16 0.573 5.68 1 98.19 100 PHE A O 1
ATOM 793 N N . ILE A 1 101 ? 1.589 -1.573 5.863 1 97.75 101 ILE A N 1
ATOM 794 C CA . ILE A 1 101 ? 2.834 -1.382 6.602 1 97.75 101 ILE A CA 1
ATOM 795 C C . ILE A 1 101 ? 3.84 -0.636 5.727 1 97.75 101 ILE A C 1
ATOM 797 O O . ILE A 1 101 ? 4.465 0.328 6.176 1 97.75 101 ILE A O 1
ATOM 801 N N . SER A 1 102 ? 3.902 -1.021 4.465 1 97.94 102 SER A N 1
ATOM 802 C CA . SER A 1 102 ? 4.953 -0.492 3.6 1 97.94 102 SER A CA 1
ATOM 803 C C . SER A 1 102 ? 4.363 0.348 2.471 1 97.94 102 SER A C 1
ATOM 805 O O . SER A 1 102 ? 4.91 0.38 1.365 1 97.94 102 SER A O 1
ATOM 807 N N . THR A 1 103 ? 3.252 0.981 2.713 1 97.25 103 THR A N 1
ATOM 808 C CA . THR A 1 103 ?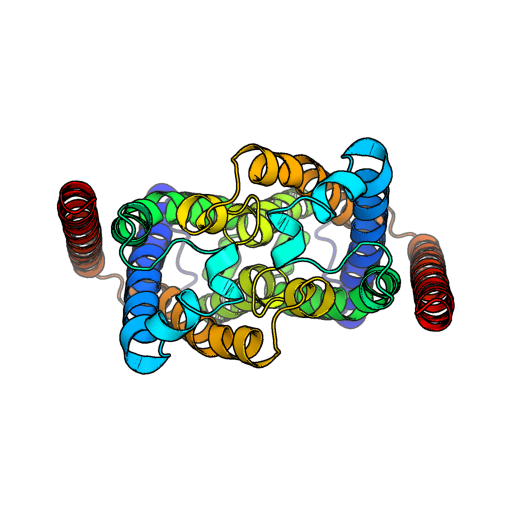 2.617 1.83 1.71 1 97.25 103 THR A CA 1
ATOM 809 C C . THR A 1 103 ? 3.576 2.92 1.241 1 97.25 103 THR A C 1
ATOM 811 O O . THR A 1 103 ? 4.5 3.295 1.965 1 97.25 103 THR A O 1
ATOM 814 N N . ILE A 1 104 ? 3.373 3.334 -0.017 1 96.94 104 ILE A N 1
ATOM 815 C CA . ILE A 1 104 ? 4.09 4.488 -0.544 1 96.94 104 ILE A CA 1
ATOM 816 C C . ILE A 1 104 ? 3.385 5.773 -0.119 1 96.94 104 ILE A C 1
ATOM 818 O O . ILE A 1 104 ? 2.357 6.145 -0.694 1 96.94 104 ILE A O 1
ATOM 822 N N . GLY A 1 105 ? 3.947 6.402 0.89 1 93.25 105 GLY A N 1
ATOM 823 C CA . GLY A 1 105 ? 3.363 7.605 1.457 1 93.25 105 GLY A CA 1
ATOM 824 C C . GLY A 1 105 ? 3.094 7.496 2.945 1 93.25 105 GLY A C 1
ATOM 825 O O . GLY A 1 105 ? 2.992 6.391 3.482 1 93.25 105 GLY A O 1
ATOM 826 N N . PRO A 1 106 ? 2.982 8.648 3.598 1 91.94 106 PRO A N 1
ATOM 827 C CA . PRO A 1 106 ? 2.863 8.664 5.059 1 91.94 106 PRO A CA 1
ATOM 828 C C . PRO A 1 106 ? 1.412 8.617 5.531 1 91.94 106 PRO A C 1
ATOM 830 O O . PRO A 1 106 ? 0.837 9.656 5.871 1 91.94 106 PRO A O 1
ATOM 833 N N . THR A 1 107 ? 0.81 7.516 5.617 1 91.75 107 THR A N 1
ATOM 834 C CA . THR A 1 107 ? -0.5 7.344 6.234 1 91.75 107 THR A CA 1
ATOM 835 C C . THR A 1 107 ? -0.36 6.867 7.676 1 91.75 107 THR A C 1
ATOM 837 O O . THR A 1 107 ? 0.65 6.262 8.039 1 91.75 107 THR A O 1
ATOM 840 N N . PRO A 1 108 ? -1.354 7.242 8.492 1 89.94 108 PRO A N 1
ATOM 841 C CA . PRO A 1 108 ? -1.282 6.75 9.867 1 89.94 108 PRO A CA 1
ATOM 842 C C . PRO A 1 108 ? -1.119 5.234 9.938 1 89.94 108 PRO A C 1
ATOM 844 O O . PRO A 1 108 ? -1.907 4.492 9.344 1 89.94 108 PRO A O 1
ATOM 847 N N . GLY A 1 109 ? -0.128 4.801 10.719 1 93.19 109 GLY A N 1
ATOM 848 C CA . GLY A 1 109 ? 0.099 3.377 10.914 1 93.19 109 GLY A CA 1
ATOM 849 C C . GLY A 1 109 ? 1.143 2.805 9.977 1 93.19 109 GLY A C 1
ATOM 850 O O . GLY A 1 109 ? 1.644 1.699 10.195 1 93.19 109 GLY A O 1
ATOM 851 N N . SER A 1 110 ? 1.455 3.484 8.883 1 96.12 110 SER A N 1
ATOM 852 C CA . SER A 1 110 ? 2.473 3.018 7.945 1 96.12 110 SER A CA 1
ATOM 853 C C . SER A 1 110 ? 3.877 3.324 8.453 1 96.12 110 SER A C 1
ATOM 855 O O . SER A 1 110 ? 4.047 4.129 9.375 1 96.12 110 SER A O 1
ATOM 857 N N . PHE A 1 111 ? 4.855 2.662 7.891 1 97.62 111 PHE A N 1
ATOM 858 C CA . PHE A 1 111 ? 6.25 2.904 8.242 1 97.62 111 PHE A CA 1
ATOM 859 C C . PHE A 1 111 ? 6.617 4.367 8.039 1 97.62 111 PHE A C 1
ATOM 861 O O . PHE A 1 111 ? 7.16 5.012 8.938 1 97.62 111 PHE A O 1
ATOM 868 N N . ASP A 1 112 ? 6.273 4.926 6.867 1 96.69 112 ASP A N 1
ATOM 869 C CA . ASP A 1 112 ? 6.562 6.324 6.566 1 96.69 112 ASP A CA 1
ATOM 870 C C . ASP A 1 112 ? 5.75 7.258 7.461 1 96.69 112 ASP A C 1
ATOM 872 O O . ASP A 1 112 ? 6.211 8.352 7.801 1 96.69 112 ASP A O 1
ATOM 876 N N . GLY A 1 113 ? 4.527 6.789 7.781 1 94.56 113 GLY A N 1
ATOM 877 C CA . GLY A 1 113 ? 3.732 7.586 8.703 1 94.56 113 GLY A CA 1
ATOM 878 C C . GLY A 1 113 ? 4.43 7.844 10.023 1 94.56 113 GLY A C 1
ATOM 879 O O . GLY A 1 113 ? 4.422 8.969 10.531 1 94.56 113 GLY A O 1
ATOM 880 N N . TYR A 1 114 ? 5.09 6.863 10.586 1 95.31 114 TYR A N 1
ATOM 881 C CA . TYR A 1 114 ? 5.812 6.988 11.844 1 95.31 114 TYR A CA 1
ATOM 882 C C . TYR A 1 114 ? 6.98 7.957 11.711 1 95.31 114 TYR A C 1
ATOM 884 O O . TYR A 1 114 ? 7.301 8.688 12.648 1 95.31 114 TYR A O 1
ATOM 892 N N . ILE A 1 115 ? 7.547 8.016 10.57 1 96.38 115 ILE A N 1
ATOM 893 C CA . ILE A 1 115 ? 8.789 8.766 10.391 1 96.38 115 ILE A CA 1
ATOM 894 C C . ILE A 1 115 ? 8.461 10.203 10 1 96.38 115 ILE A C 1
ATOM 896 O O . ILE A 1 115 ? 9.055 11.148 10.539 1 96.38 115 ILE A O 1
ATOM 900 N N . TYR A 1 116 ? 7.488 10.453 9.172 1 93.69 116 TYR A N 1
ATOM 901 C CA . TYR A 1 116 ? 7.441 11.734 8.469 1 93.69 116 TYR A CA 1
ATOM 902 C C . TYR A 1 116 ? 6.27 12.578 8.961 1 93.69 116 TYR A C 1
ATOM 904 O O . TYR A 1 116 ? 6.156 13.75 8.602 1 93.69 116 TYR A O 1
ATOM 912 N N . THR A 1 117 ? 5.43 12.016 9.758 1 90.75 117 THR A N 1
ATOM 913 C CA . THR A 1 117 ? 4.309 12.805 10.25 1 90.75 117 THR A CA 1
ATOM 914 C C . THR A 1 117 ? 4.523 13.195 11.711 1 90.75 117 THR A C 1
ATOM 916 O O . THR A 1 117 ? 5.328 12.578 12.414 1 90.75 117 THR A O 1
ATOM 919 N N . ILE A 1 118 ? 3.758 14.227 12.125 1 88.19 118 ILE A N 1
ATOM 920 C CA . ILE A 1 118 ? 3.822 14.695 13.508 1 88.19 118 ILE A CA 1
ATOM 921 C C . ILE A 1 118 ? 2.705 14.047 14.32 1 88.19 118 ILE A C 1
ATOM 923 O O . ILE A 1 118 ? 2.457 14.438 15.461 1 88.19 118 ILE A O 1
ATOM 927 N N . LEU A 1 119 ? 2.025 13.062 13.812 1 87.56 119 LEU A N 1
ATOM 928 C CA . LEU A 1 119 ? 0.92 12.375 14.484 1 87.56 119 LEU A CA 1
ATOM 929 C C . LEU A 1 119 ? 1.411 11.617 15.703 1 87.56 119 LEU A C 1
ATOM 931 O O . LEU A 1 119 ? 2.43 10.922 15.641 1 87.56 119 LEU A O 1
ATOM 935 N N . PRO A 1 120 ? 0.642 11.773 16.797 1 88.44 120 PRO A N 1
ATOM 936 C CA . PRO A 1 120 ? 0.981 10.969 17.969 1 88.44 120 PRO A CA 1
ATOM 937 C C . PRO A 1 120 ? 0.892 9.469 17.688 1 88.44 120 PRO A C 1
ATOM 939 O O . PRO A 1 120 ? 0.135 9.039 16.812 1 88.44 120 PRO A O 1
ATOM 942 N N . VAL A 1 121 ? 1.598 8.688 18.469 1 90.88 121 VAL A N 1
ATOM 943 C CA . VAL A 1 121 ? 1.738 7.246 18.281 1 90.88 121 VAL A CA 1
ATOM 944 C C . VAL A 1 121 ? 0.369 6.578 18.359 1 90.88 121 VAL A C 1
ATOM 946 O O . VAL A 1 121 ? 0.097 5.605 17.656 1 90.88 121 VAL A O 1
ATOM 949 N N . GLN A 1 122 ? -0.495 7.125 19.125 1 88.25 122 GLN A N 1
ATOM 950 C CA . GLN A 1 122 ? -1.807 6.52 19.328 1 88.25 122 GLN A CA 1
ATOM 951 C C . GLN A 1 122 ? -2.6 6.473 18.031 1 88.25 122 GLN A C 1
ATOM 953 O O . GLN A 1 122 ? -3.379 5.543 17.797 1 88.25 122 GLN A O 1
ATOM 958 N N . TYR A 1 123 ? -2.41 7.406 17.141 1 86.69 123 TYR A N 1
ATOM 959 C CA . TYR A 1 123 ? -3.123 7.422 15.867 1 86.69 123 TYR A CA 1
ATOM 960 C C . TYR A 1 123 ? -2.562 6.375 14.906 1 86.69 123 TYR A C 1
ATOM 962 O O . TYR A 1 123 ? -3.299 5.809 14.094 1 86.69 123 TYR A O 1
ATOM 970 N N . HIS A 1 124 ? -1.326 6.164 15.023 1 91.38 124 HIS A N 1
ATOM 971 C CA . HIS A 1 124 ? -0.712 5.105 14.227 1 91.38 124 HIS A CA 1
ATOM 972 C C . HIS A 1 124 ? -1.177 3.729 14.688 1 91.38 124 HIS A C 1
ATOM 974 O O . HIS A 1 124 ? -1.549 2.887 13.867 1 91.38 124 HIS A O 1
ATOM 980 N N . LEU A 1 125 ? -1.227 3.523 15.961 1 91.88 125 LEU A N 1
ATOM 981 C CA . LEU A 1 125 ? -1.637 2.24 16.516 1 91.88 125 LEU A CA 1
ATOM 982 C C . LEU A 1 125 ? -3.129 2.008 16.312 1 91.88 125 LEU A C 1
ATOM 984 O O . LEU A 1 125 ? -3.564 0.868 16.125 1 91.88 125 LEU A O 1
ATOM 988 N N . GLY A 1 126 ? -3.893 3.074 16.359 1 87.31 126 GLY A N 1
ATOM 989 C CA . GLY A 1 126 ? -5.336 3 16.219 1 87.31 126 GLY A CA 1
ATOM 990 C C . GLY A 1 126 ? -5.773 2.477 14.859 1 87.31 126 GLY A C 1
ATOM 991 O O . GLY A 1 126 ? -6.871 1.928 14.727 1 87.31 126 GLY A O 1
ATOM 992 N N . GLY A 1 127 ? -4.992 2.631 13.844 1 88 127 GLY A N 1
ATOM 993 C CA . GLY A 1 127 ? -5.32 2.182 12.5 1 88 127 GLY A CA 1
ATOM 994 C C . GLY A 1 127 ? -5.047 0.706 12.273 1 88 127 GLY A C 1
ATOM 995 O O . GLY A 1 127 ? -5.559 0.107 11.328 1 88 127 GLY A O 1
ATOM 996 N N . ILE A 1 128 ? -4.309 0.082 13.195 1 93.94 128 ILE A N 1
ATOM 997 C CA . ILE A 1 128 ? -3.812 -1.272 12.977 1 93.94 128 ILE A CA 1
ATOM 998 C C . ILE A 1 128 ? -4.965 -2.268 13.094 1 93.94 128 ILE A C 1
ATOM 1000 O O . ILE A 1 128 ? -5.148 -3.115 12.219 1 93.94 128 ILE A O 1
ATOM 1004 N N . PRO A 1 129 ? -5.836 -2.215 14.109 1 95.06 129 PRO A N 1
ATOM 1005 C CA . PRO A 1 129 ? -6.934 -3.182 14.203 1 95.06 129 PRO A CA 1
ATOM 1006 C C . PRO A 1 129 ? -7.848 -3.152 12.977 1 95.06 129 PRO A C 1
ATOM 1008 O O . PRO A 1 129 ? -8.281 -4.203 12.5 1 95.06 129 PRO A O 1
ATOM 1011 N N . GLU A 1 130 ? -8.148 -1.99 12.484 1 95.69 130 GLU A N 1
ATOM 1012 C CA . GLU A 1 130 ? -8.992 -1.86 11.297 1 95.69 130 GLU A CA 1
ATOM 1013 C C . GLU A 1 130 ? -8.328 -2.494 10.078 1 95.69 130 GLU A C 1
ATOM 1015 O O . GLU A 1 130 ? -8.977 -3.203 9.305 1 95.69 130 GLU A O 1
ATOM 1020 N N . ALA A 1 131 ? -7.066 -2.217 9.898 1 97.06 131 ALA A N 1
ATOM 1021 C CA . ALA A 1 131 ? -6.324 -2.764 8.773 1 97.06 131 ALA A CA 1
ATOM 1022 C C . ALA A 1 131 ? -6.281 -4.289 8.828 1 97.06 131 ALA A C 1
ATOM 1024 O O . ALA A 1 131 ? -6.449 -4.957 7.805 1 97.06 131 ALA A O 1
ATOM 1025 N N . VAL A 1 132 ? -6.059 -4.82 10 1 97.94 132 VAL A N 1
ATOM 1026 C CA . VAL A 1 132 ? -5.988 -6.266 10.188 1 97.94 132 VAL A CA 1
ATOM 1027 C C . VAL A 1 132 ? -7.359 -6.891 9.922 1 97.94 132 VAL A C 1
ATOM 1029 O O . VAL A 1 132 ? -7.461 -7.906 9.234 1 97.94 132 VAL A O 1
ATOM 1032 N N . LEU A 1 133 ? -8.391 -6.273 10.453 1 98.12 133 LEU A N 1
ATOM 1033 C CA . LEU A 1 133 ? -9.742 -6.781 10.219 1 98.12 133 LEU A CA 1
ATOM 1034 C C . LEU A 1 133 ? -10.078 -6.762 8.727 1 98.12 133 LEU A C 1
ATOM 1036 O O . LEU A 1 133 ? -10.578 -7.75 8.188 1 98.12 133 LEU A O 1
ATOM 1040 N N . TYR A 1 134 ? -9.844 -5.625 8.062 1 98.5 134 TYR A N 1
ATOM 1041 C CA . TYR A 1 134 ? -10.102 -5.504 6.629 1 98.5 134 TYR A CA 1
ATOM 1042 C C . TYR A 1 134 ? -9.398 -6.613 5.852 1 98.5 134 TYR A C 1
ATOM 1044 O O . TYR A 1 134 ? -10.023 -7.309 5.051 1 98.5 134 TYR A O 1
ATOM 1052 N N . THR A 1 135 ? -8.109 -6.785 6.113 1 98.69 135 THR A N 1
ATOM 1053 C CA . THR A 1 135 ? -7.32 -7.746 5.348 1 98.69 135 THR A CA 1
ATOM 1054 C C . THR A 1 135 ? -7.789 -9.172 5.617 1 98.69 135 THR A C 1
ATOM 1056 O O . THR A 1 135 ? -7.871 -9.984 4.695 1 98.69 135 THR A O 1
ATOM 1059 N N . ALA A 1 136 ? -8.094 -9.5 6.863 1 98.62 136 ALA A N 1
ATOM 1060 C CA . ALA A 1 136 ? -8.602 -10.82 7.219 1 98.62 136 ALA A CA 1
ATOM 1061 C C . ALA A 1 136 ? -9.938 -11.102 6.531 1 98.62 136 ALA A C 1
ATOM 1063 O O . ALA A 1 136 ? -10.148 -12.195 5.996 1 98.62 136 ALA A O 1
ATOM 1064 N N . LEU A 1 137 ? -10.828 -10.148 6.516 1 98.81 137 LEU A N 1
ATOM 1065 C CA . LEU A 1 137 ? -12.125 -10.32 5.871 1 98.81 137 LEU A CA 1
ATOM 1066 C C . LEU A 1 137 ? -11.969 -10.445 4.359 1 98.81 137 LEU A C 1
ATOM 1068 O O . LEU A 1 137 ? -12.609 -11.297 3.736 1 98.81 137 LEU A O 1
ATOM 1072 N N . PHE A 1 138 ? -11.133 -9.57 3.791 1 98.81 138 PHE A N 1
ATOM 1073 C CA . PHE A 1 138 ? -10.883 -9.586 2.355 1 98.81 138 PHE A CA 1
ATOM 1074 C C . PHE A 1 138 ? -10.414 -10.961 1.902 1 98.81 138 PHE A C 1
ATOM 1076 O O . PHE A 1 138 ? -11.023 -11.578 1.033 1 98.81 138 PHE A O 1
ATOM 1083 N N . ALA A 1 139 ? -9.383 -11.453 2.555 1 98.69 139 ALA A N 1
ATOM 1084 C CA . ALA A 1 139 ? -8.82 -12.766 2.215 1 98.69 139 ALA A CA 1
ATOM 1085 C C . ALA A 1 139 ? -9.781 -13.883 2.598 1 98.69 139 ALA A C 1
ATOM 1087 O O . ALA A 1 139 ? -9.898 -14.883 1.883 1 98.69 139 ALA A O 1
ATOM 1088 N N . GLY A 1 140 ? -10.422 -13.742 3.713 1 98.19 140 GLY A N 1
ATOM 1089 C CA . GLY A 1 140 ? -11.367 -14.75 4.172 1 98.19 140 GLY A CA 1
ATOM 1090 C C . GLY A 1 140 ? -12.555 -14.922 3.244 1 98.19 140 GLY A C 1
ATOM 1091 O O . GLY A 1 140 ? -12.977 -16.047 2.969 1 98.19 140 GLY A O 1
ATOM 1092 N N . ILE A 1 141 ? -13.133 -13.852 2.795 1 97.94 141 ILE A N 1
ATOM 1093 C CA . ILE A 1 141 ? -14.25 -13.906 1.864 1 97.94 141 ILE A CA 1
ATOM 1094 C C . ILE A 1 141 ? -13.828 -14.617 0.582 1 97.94 141 ILE A C 1
ATOM 1096 O O . ILE A 1 141 ? -14.555 -15.477 0.07 1 97.94 141 ILE A O 1
ATOM 1100 N N . LEU A 1 142 ? -12.688 -14.281 0.078 1 97.12 142 LEU A N 1
ATOM 1101 C CA . LEU A 1 142 ? -12.188 -14.906 -1.142 1 97.12 142 LEU A CA 1
ATOM 1102 C C . LEU A 1 142 ? -11.945 -16.391 -0.929 1 97.12 142 LEU A C 1
ATOM 1104 O O . LEU A 1 142 ? -12.273 -17.219 -1.792 1 97.12 142 LEU A O 1
ATOM 1108 N N . ALA A 1 143 ? -11.344 -16.703 0.2 1 96.06 143 ALA A N 1
ATOM 1109 C CA . ALA A 1 143 ? -11.109 -18.109 0.522 1 96.06 143 ALA A CA 1
ATOM 1110 C C . ALA A 1 143 ? -12.414 -18.891 0.585 1 96.06 143 ALA A C 1
ATOM 1112 O O . ALA A 1 143 ? -12.516 -19.984 0.036 1 96.06 143 ALA A O 1
ATOM 1113 N N . PHE A 1 144 ? -13.344 -18.312 1.267 1 95.31 144 PHE A N 1
ATOM 1114 C CA . PHE A 1 144 ? -14.656 -18.938 1.371 1 95.31 144 PHE A CA 1
ATOM 1115 C C . PHE A 1 144 ? -15.281 -19.109 -0.006 1 95.31 144 PHE A C 1
ATOM 1117 O O . PHE A 1 144 ? -15.836 -20.172 -0.309 1 95.31 144 PHE A O 1
ATOM 1124 N N . TRP A 1 145 ? -15.203 -18.031 -0.809 1 93.69 145 TRP A N 1
ATOM 1125 C CA . TRP A 1 145 ? -15.742 -18.078 -2.166 1 93.69 145 TRP A CA 1
ATOM 1126 C C . TRP A 1 145 ? -15.094 -19.203 -2.969 1 93.69 145 TRP A C 1
ATOM 1128 O O . TRP A 1 145 ? -15.789 -19.953 -3.666 1 93.69 145 TRP A O 1
ATOM 1138 N N . HIS A 1 146 ? -13.836 -19.328 -2.879 1 88.75 146 HIS A N 1
ATOM 1139 C CA . HIS A 1 146 ? -13.07 -20.344 -3.596 1 88.75 146 HIS A CA 1
ATOM 1140 C C . HIS A 1 146 ? -13.438 -21.75 -3.117 1 88.75 146 HIS A C 1
ATOM 1142 O O . HIS A 1 146 ? -13.555 -22.672 -3.924 1 88.75 146 HIS A O 1
ATOM 1148 N N . LYS A 1 147 ? -13.625 -21.922 -1.892 1 88.88 147 LYS A N 1
ATOM 1149 C CA . LYS A 1 147 ? -13.93 -23.219 -1.307 1 88.88 147 LYS A CA 1
ATOM 1150 C C . LYS A 1 147 ? -15.375 -23.625 -1.605 1 88.88 147 LYS A C 1
ATOM 1152 O O . LYS A 1 147 ? -15.648 -24.797 -1.887 1 88.88 147 LYS A O 1
ATOM 1157 N N . SER A 1 148 ? -16.234 -22.719 -1.462 1 86.62 148 SER A N 1
ATOM 1158 C CA . SER A 1 148 ? -17.656 -23.031 -1.616 1 86.62 148 SER A CA 1
ATOM 1159 C C . SER A 1 148 ? -17.984 -23.391 -3.062 1 86.62 148 SER A C 1
ATOM 1161 O O . SER A 1 148 ? -18.703 -24.359 -3.326 1 86.62 148 SER A O 1
ATOM 1163 N N . GLY A 1 149 ? -17.484 -22.594 -3.959 1 78.94 149 GLY A N 1
ATOM 1164 C CA . GLY A 1 149 ? -17.766 -22.797 -5.371 1 78.94 149 GLY A CA 1
ATOM 1165 C C . GLY A 1 149 ? -19.234 -22.641 -5.707 1 78.94 149 GLY A C 1
ATOM 1166 O O . GLY A 1 149 ? -19.672 -23.031 -6.793 1 78.94 149 GLY A O 1
ATOM 1167 N N . LYS A 1 150 ? -19.984 -22.141 -4.773 1 85.12 150 LYS A N 1
ATOM 1168 C CA . LYS A 1 150 ? -21.438 -22.094 -4.961 1 85.12 150 LYS A CA 1
ATOM 1169 C C . LYS A 1 150 ? -21.859 -20.812 -5.688 1 85.12 150 LYS A C 1
ATOM 1171 O O . LYS A 1 150 ? -21.281 -19.75 -5.453 1 85.12 150 LYS A O 1
ATOM 1176 N N . ARG A 1 151 ? -22.797 -20.984 -6.465 1 89.31 151 ARG A N 1
ATOM 1177 C CA . ARG A 1 151 ? -23.281 -19.891 -7.309 1 89.31 151 ARG A CA 1
ATOM 1178 C C . ARG A 1 151 ? -23.953 -18.812 -6.477 1 89.31 151 ARG A C 1
ATOM 1180 O O . ARG A 1 151 ? -23.938 -17.625 -6.84 1 89.31 151 ARG A O 1
ATOM 1187 N N . TYR A 1 152 ? -24.562 -19.203 -5.41 1 92.06 152 TYR A N 1
ATOM 1188 C CA . TYR A 1 152 ? -25.312 -18.234 -4.625 1 92.06 152 TYR A CA 1
ATOM 1189 C C . TYR A 1 152 ? -24.359 -17.219 -3.984 1 92.06 152 TYR A C 1
ATOM 1191 O O . TYR A 1 152 ? -24.781 -16.125 -3.594 1 92.06 152 TYR A O 1
ATOM 1199 N N . VAL A 1 153 ? -23.141 -17.516 -3.768 1 93.94 153 VAL A N 1
ATOM 1200 C CA . VAL A 1 153 ? -22.156 -16.578 -3.223 1 93.94 153 VAL A CA 1
ATOM 1201 C C . VAL A 1 153 ? -22.031 -15.375 -4.156 1 93.94 153 VAL A C 1
ATOM 1203 O O . VAL A 1 153 ? -21.891 -14.242 -3.701 1 93.94 153 VAL A O 1
ATOM 1206 N N . THR A 1 154 ? -22.125 -15.625 -5.43 1 95.19 154 THR A N 1
ATOM 1207 C CA . THR A 1 154 ? -22.078 -14.547 -6.41 1 95.19 154 THR A CA 1
ATOM 1208 C C . THR A 1 154 ? -23.297 -13.641 -6.273 1 95.19 154 THR A C 1
ATOM 1210 O O . THR A 1 154 ? -23.172 -12.414 -6.266 1 95.19 154 THR A O 1
ATOM 1213 N N . THR A 1 155 ? -24.453 -14.281 -6.152 1 96.44 155 THR A N 1
ATOM 1214 C CA . THR A 1 155 ? -25.672 -13.508 -5.992 1 96.44 155 THR A CA 1
ATOM 1215 C C . THR A 1 155 ? -25.641 -12.688 -4.707 1 96.44 155 THR A C 1
ATOM 1217 O O . THR A 1 155 ? -25.984 -11.508 -4.711 1 96.44 155 THR A O 1
ATOM 1220 N N . LEU A 1 156 ? -25.234 -13.32 -3.627 1 96.94 156 LEU A N 1
ATOM 1221 C CA . LEU A 1 156 ? -25.125 -12.633 -2.344 1 96.94 156 LEU A CA 1
ATOM 1222 C C . LEU A 1 156 ? -24.172 -11.453 -2.438 1 96.94 156 LEU A C 1
ATOM 1224 O O . LEU A 1 156 ? -24.438 -10.383 -1.882 1 96.94 156 LEU A O 1
ATOM 1228 N N . SER A 1 157 ? -23.047 -11.672 -3.127 1 97.31 157 SER A N 1
ATOM 1229 C CA . SER A 1 157 ? -22.078 -10.594 -3.271 1 97.31 157 SER A CA 1
ATOM 1230 C C . SER A 1 157 ? -22.641 -9.438 -4.082 1 97.31 157 SER A C 1
ATOM 1232 O O . SER A 1 157 ? -22.391 -8.273 -3.771 1 97.31 157 SER A O 1
ATOM 1234 N N . ILE A 1 158 ? -23.406 -9.672 -5.129 1 97.88 158 ILE A N 1
ATOM 1235 C CA . ILE A 1 158 ? -24.031 -8.633 -5.938 1 97.88 158 ILE A CA 1
ATOM 1236 C C . ILE A 1 158 ? -25 -7.82 -5.074 1 97.88 158 ILE A C 1
ATOM 1238 O O . ILE A 1 158 ? -24.984 -6.586 -5.102 1 97.88 158 ILE A O 1
ATOM 1242 N N . VAL A 1 159 ? -25.781 -8.5 -4.297 1 98.38 159 VAL A N 1
ATOM 1243 C CA . VAL A 1 159 ? -26.766 -7.852 -3.445 1 98.38 159 VAL A CA 1
ATOM 1244 C C . VAL A 1 159 ? -26.062 -6.996 -2.395 1 98.38 159 VAL A C 1
ATOM 1246 O O . VAL A 1 159 ? -26.438 -5.832 -2.189 1 98.38 159 VAL A O 1
ATOM 1249 N N . LEU A 1 160 ? -25.094 -7.551 -1.723 1 98.56 160 LEU A N 1
ATOM 1250 C CA . LEU A 1 160 ? -24.391 -6.832 -0.667 1 98.56 160 LEU A CA 1
ATOM 1251 C C . LEU A 1 160 ? -23.688 -5.594 -1.224 1 98.56 160 LEU A C 1
ATOM 1253 O O . LEU A 1 160 ? -23.75 -4.52 -0.625 1 98.56 160 LEU A O 1
ATOM 1257 N N . VAL A 1 161 ? -23.031 -5.695 -2.375 1 98.69 161 VAL A N 1
ATOM 1258 C CA . VAL A 1 161 ? -22.359 -4.559 -2.992 1 98.69 161 VAL A CA 1
ATOM 1259 C C . VAL A 1 161 ? -23.391 -3.502 -3.383 1 98.69 161 VAL A C 1
ATOM 1261 O O . VAL A 1 161 ? -23.188 -2.307 -3.152 1 98.69 161 VAL A O 1
ATOM 1264 N N . ALA A 1 162 ? -24.531 -3.936 -3.951 1 98.69 162 ALA A N 1
ATOM 1265 C CA . ALA A 1 162 ? -25.594 -3.008 -4.328 1 98.69 162 ALA A CA 1
ATOM 1266 C C . ALA A 1 162 ? -26.125 -2.258 -3.107 1 98.69 162 ALA A C 1
ATOM 1268 O O . ALA A 1 162 ? -26.344 -1.047 -3.166 1 98.69 162 ALA A O 1
ATOM 1269 N N . VAL A 1 163 ? -26.344 -2.949 -2.023 1 98.62 163 VAL A N 1
ATOM 1270 C CA . VAL A 1 163 ? -26.844 -2.348 -0.793 1 98.62 163 VAL A CA 1
ATOM 1271 C C . VAL A 1 163 ? -25.844 -1.327 -0.267 1 98.62 163 VAL A C 1
ATOM 1273 O O . VAL A 1 163 ? -26.219 -0.225 0.136 1 98.62 163 VAL A O 1
ATOM 1276 N N . ILE A 1 164 ? -24.562 -1.652 -0.295 1 98.62 164 ILE A N 1
ATOM 1277 C CA . ILE A 1 164 ? -23.516 -0.75 0.177 1 98.62 164 ILE A CA 1
ATOM 1278 C C . ILE A 1 164 ? -23.5 0.512 -0.683 1 98.62 164 ILE A C 1
ATOM 1280 O O . ILE A 1 164 ? -23.438 1.627 -0.159 1 98.62 164 ILE A O 1
ATOM 1284 N N . VAL A 1 165 ? -23.578 0.335 -2.008 1 98.56 165 VAL A N 1
ATOM 1285 C CA . VAL A 1 165 ? -23.578 1.475 -2.92 1 98.56 165 VAL A CA 1
ATOM 1286 C C . VAL A 1 165 ? -24.828 2.33 -2.67 1 98.56 165 VAL A C 1
ATOM 1288 O O . VAL A 1 165 ? -24.734 3.559 -2.6 1 98.56 165 VAL A O 1
ATOM 1291 N N . LEU A 1 166 ? -25.969 1.692 -2.51 1 98.19 166 LEU A N 1
ATOM 1292 C CA . LEU A 1 166 ? -27.219 2.412 -2.271 1 98.19 166 LEU A CA 1
ATOM 1293 C C . LEU A 1 166 ? -27.141 3.213 -0.976 1 98.19 166 LEU A C 1
ATOM 1295 O O . LEU A 1 166 ? -27.516 4.391 -0.948 1 98.19 166 LEU A O 1
ATOM 1299 N N . PHE A 1 167 ? -26.688 2.615 0.105 1 97.56 167 PHE A N 1
ATOM 1300 C CA . PHE A 1 167 ? -26.562 3.305 1.384 1 97.56 167 PHE A CA 1
ATOM 1301 C C . PHE A 1 167 ? -25.609 4.48 1.274 1 97.56 167 PHE A C 1
ATOM 1303 O O . PHE A 1 167 ? -25.828 5.535 1.871 1 97.56 167 PHE A O 1
ATOM 1310 N N . SER A 1 168 ? -24.516 4.273 0.544 1 98.06 168 SER A N 1
ATOM 1311 C CA . SER A 1 168 ? -23.531 5.332 0.367 1 98.06 168 SER A CA 1
ATOM 1312 C C . SER A 1 168 ? -24.125 6.516 -0.392 1 98.06 168 SER A C 1
ATOM 1314 O O . SER A 1 168 ? -23.906 7.672 -0.021 1 98.06 168 SER A O 1
ATOM 1316 N N . VAL A 1 169 ? -24.812 6.23 -1.457 1 97.38 169 VAL A N 1
ATOM 1317 C CA . VAL A 1 169 ? -25.438 7.281 -2.252 1 97.38 169 VAL A CA 1
ATOM 1318 C C . VAL A 1 169 ? -26.484 8.016 -1.412 1 97.38 169 VAL A C 1
ATOM 1320 O O . VAL A 1 169 ? -26.562 9.242 -1.43 1 97.38 169 VAL A O 1
ATOM 1323 N N . MET A 1 170 ? -27.312 7.293 -0.658 1 96.75 170 MET A N 1
ATOM 1324 C CA . MET A 1 170 ? -28.297 7.906 0.226 1 96.75 170 MET A CA 1
ATOM 1325 C C . MET A 1 170 ? -27.625 8.781 1.272 1 96.75 170 MET A C 1
ATOM 1327 O O . MET A 1 170 ? -28.094 9.875 1.575 1 96.75 170 MET A O 1
ATOM 1331 N N . GLY A 1 171 ? -26.5 8.242 1.828 1 94.88 171 GLY A N 1
ATOM 1332 C CA . GLY A 1 171 ? -25.734 9.047 2.766 1 94.88 171 GLY A CA 1
ATOM 1333 C C . GLY A 1 171 ? -25.219 10.336 2.158 1 94.88 171 GLY A C 1
ATOM 1334 O O . GLY A 1 171 ? -25.25 11.391 2.795 1 94.88 171 GLY A O 1
ATOM 1335 N N . PHE A 1 172 ? -24.688 10.234 0.964 1 96.25 172 PHE A N 1
ATOM 1336 C CA . PHE A 1 172 ? -24.188 11.398 0.243 1 96.25 172 PHE A CA 1
ATOM 1337 C C . PHE A 1 172 ? -25.281 12.438 0.06 1 96.25 172 PHE A C 1
ATOM 1339 O O . PHE A 1 172 ? -25.078 13.617 0.347 1 96.25 172 PHE A O 1
ATOM 1346 N N . LEU A 1 173 ? -26.469 12.047 -0.423 1 95.88 173 LEU A N 1
ATOM 1347 C CA . LEU A 1 173 ? -27.578 12.945 -0.691 1 95.88 173 LEU A CA 1
ATOM 1348 C C . LEU A 1 173 ? -28.109 13.57 0.6 1 95.88 173 LEU A C 1
ATOM 1350 O O . LEU A 1 173 ? -28.438 14.75 0.63 1 95.88 173 LEU A O 1
ATOM 1354 N N . GLY A 1 174 ? -28.156 12.828 1.634 1 93.81 174 GLY A N 1
ATOM 1355 C CA . GLY A 1 174 ? -28.578 13.352 2.922 1 93.81 174 GLY A CA 1
ATOM 1356 C C . GLY A 1 174 ? -27.625 14.383 3.484 1 93.81 174 GLY A C 1
ATOM 1357 O O . GLY A 1 174 ? -28.047 15.438 3.975 1 93.81 174 GLY A O 1
ATOM 1358 N N . ALA A 1 175 ? -26.359 14.117 3.461 1 92.06 175 ALA A N 1
ATOM 1359 C CA . ALA A 1 175 ? -25.344 15.031 3.975 1 92.06 175 ALA A CA 1
ATOM 1360 C C . ALA A 1 175 ? -25.25 16.297 3.127 1 92.06 175 ALA A C 1
ATOM 1362 O O . ALA A 1 175 ? -25.031 17.391 3.652 1 92.06 175 ALA A O 1
ATOM 1363 N N . ALA A 1 176 ? -25.391 16.156 1.797 1 90.19 176 ALA A N 1
ATOM 1364 C CA . ALA A 1 176 ? -25.328 17.297 0.88 1 90.19 176 ALA A CA 1
ATOM 1365 C C . ALA A 1 176 ? -26.469 18.266 1.125 1 90.19 176 ALA A C 1
ATOM 1367 O O . ALA A 1 176 ? -26.312 19.484 0.938 1 90.19 176 ALA A O 1
ATOM 1368 N N . GLN A 1 177 ? -27.484 17.734 1.53 1 89.31 177 GLN A N 1
ATOM 1369 C CA . GLN A 1 177 ? -28.641 18.578 1.819 1 89.31 177 GLN A CA 1
ATOM 1370 C C . GLN A 1 177 ? -28.453 19.328 3.141 1 89.31 177 GLN A C 1
ATOM 1372 O O . GLN A 1 177 ? -29.016 20.406 3.328 1 89.31 177 GLN A O 1
ATOM 1377 N N . ALA A 1 178 ? -27.688 18.828 4.02 1 83.94 178 ALA A N 1
ATOM 1378 C CA . ALA A 1 178 ? -27.484 19.438 5.336 1 83.94 178 ALA A CA 1
ATOM 1379 C C . ALA A 1 178 ? -26.438 20.547 5.27 1 83.94 178 ALA A C 1
ATOM 1381 O O . ALA A 1 178 ? -26.375 21.391 6.16 1 83.94 178 ALA A O 1
ATOM 1382 N N . GLU A 1 179 ? -25.562 20.531 4.355 1 73.94 179 GLU A N 1
ATOM 1383 C CA . GLU A 1 179 ? -24.594 21.625 4.164 1 73.94 179 GLU A CA 1
ATOM 1384 C C . GLU A 1 179 ? -25.234 22.812 3.457 1 73.94 179 GLU A C 1
ATOM 1386 O O . GLU A 1 179 ? -24.938 23.969 3.768 1 73.94 179 GLU A O 1
ATOM 1391 N N . MET B 1 1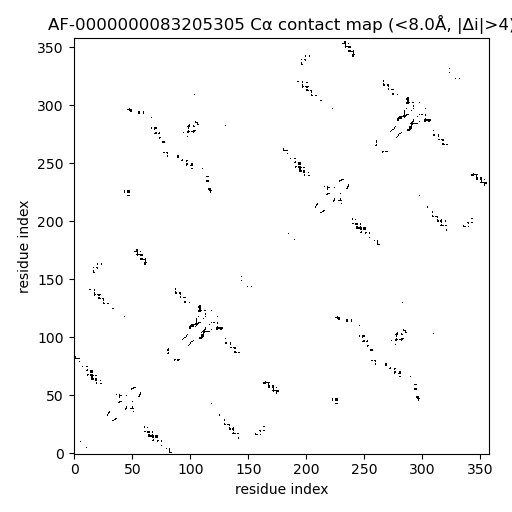 ? 16 -20.547 -19.219 1 37.03 1 MET B N 1
ATOM 1392 C CA . MET B 1 1 ? 16.453 -21.25 -18.016 1 37.03 1 MET B CA 1
ATOM 1393 C C . MET B 1 1 ? 15.656 -20.797 -16.797 1 37.03 1 MET B C 1
ATOM 1395 O O . MET B 1 1 ? 15.602 -19.594 -16.5 1 37.03 1 MET B O 1
ATOM 1399 N N . ILE B 1 2 ? 14.664 -21.531 -16.375 1 45.03 2 ILE B N 1
ATOM 1400 C CA . ILE B 1 2 ? 13.852 -21.266 -15.195 1 45.03 2 ILE B CA 1
ATOM 1401 C C . ILE B 1 2 ? 14.758 -20.969 -14 1 45.03 2 ILE B C 1
ATOM 1403 O O . ILE B 1 2 ? 15.508 -21.844 -13.555 1 45.03 2 ILE B O 1
ATOM 1407 N N . ARG B 1 3 ? 15.344 -19.828 -13.922 1 56.62 3 ARG B N 1
ATOM 1408 C CA . ARG B 1 3 ? 16.359 -19.516 -12.914 1 56.62 3 ARG B CA 1
ATOM 1409 C C . ARG B 1 3 ? 15.828 -19.797 -11.516 1 56.62 3 ARG B C 1
ATOM 1411 O O . ARG B 1 3 ? 14.656 -19.531 -11.219 1 56.62 3 ARG B O 1
ATOM 1418 N N . GLN B 1 4 ? 16.344 -20.672 -10.789 1 61.5 4 GLN B N 1
ATOM 1419 C CA . GLN B 1 4 ? 16.047 -21.188 -9.461 1 61.5 4 GLN B CA 1
ATOM 1420 C C . GLN B 1 4 ? 15.938 -20.062 -8.445 1 61.5 4 GLN B C 1
ATOM 1422 O O . GLN B 1 4 ? 16.641 -19.062 -8.539 1 61.5 4 GLN B O 1
ATOM 1427 N N . PRO B 1 5 ? 14.914 -20.078 -7.641 1 71.75 5 PRO B N 1
ATOM 1428 C CA . PRO B 1 5 ? 14.727 -19.125 -6.551 1 71.75 5 PRO B CA 1
ATOM 1429 C C . PRO B 1 5 ? 15.938 -19.031 -5.625 1 71.75 5 PRO B C 1
ATOM 1431 O O . PRO B 1 5 ? 16.547 -20.047 -5.309 1 71.75 5 PRO B O 1
ATOM 1434 N N . GLU B 1 6 ? 16.469 -17.938 -5.586 1 83.56 6 GLU B N 1
ATOM 1435 C CA . GLU B 1 6 ? 17.578 -17.656 -4.684 1 83.56 6 GLU B CA 1
ATOM 1436 C C . GLU B 1 6 ? 17.203 -17.953 -3.232 1 83.56 6 GLU B C 1
ATOM 1438 O O . GLU B 1 6 ? 16.016 -18.172 -2.926 1 83.56 6 GLU B O 1
ATOM 1443 N N . SER B 1 7 ? 18.25 -18.094 -2.359 1 91.94 7 SER B N 1
ATOM 1444 C CA . SER B 1 7 ? 18 -18.312 -0.938 1 91.94 7 SER B CA 1
ATOM 1445 C C . SER B 1 7 ? 17.188 -17.172 -0.339 1 91.94 7 SER B C 1
ATOM 1447 O O . SER B 1 7 ? 17.234 -16.047 -0.834 1 91.94 7 SER B O 1
ATOM 1449 N N . PRO B 1 8 ? 16.406 -17.438 0.752 1 95.25 8 PRO B N 1
ATOM 1450 C CA . PRO B 1 8 ? 15.617 -16.391 1.398 1 95.25 8 PRO B CA 1
ATOM 1451 C C . PRO B 1 8 ? 16.484 -15.211 1.865 1 95.25 8 PRO B C 1
ATOM 1453 O O . PRO B 1 8 ? 16.062 -14.055 1.755 1 95.25 8 PRO B O 1
ATOM 1456 N N . LYS B 1 9 ? 17.641 -15.523 2.396 1 96 9 LYS B N 1
ATOM 1457 C CA . LYS B 1 9 ? 18.531 -14.461 2.865 1 96 9 LYS B CA 1
ATOM 1458 C C . LYS B 1 9 ? 18.969 -13.562 1.714 1 96 9 LYS B C 1
ATOM 1460 O O . LYS B 1 9 ? 18.984 -12.336 1.852 1 96 9 LYS B O 1
ATOM 1465 N N . THR B 1 10 ? 19.328 -14.133 0.654 1 94.56 10 THR B N 1
ATOM 1466 C CA . THR B 1 10 ? 19.734 -13.375 -0.528 1 94.56 10 THR B CA 1
ATOM 1467 C C . THR B 1 10 ? 18.562 -12.57 -1.083 1 94.56 10 THR B C 1
ATOM 1469 O O . THR B 1 10 ? 18.734 -11.422 -1.487 1 94.56 10 THR B O 1
ATOM 1472 N N . PHE B 1 11 ? 17.438 -13.211 -1.086 1 96.5 11 PHE B N 1
ATOM 1473 C CA . PHE B 1 11 ? 16.234 -12.539 -1.551 1 96.5 11 PHE B CA 1
ATOM 1474 C C . PHE B 1 11 ? 15.961 -11.289 -0.719 1 96.5 11 PHE B C 1
ATOM 1476 O O . PHE B 1 11 ? 15.719 -10.211 -1.267 1 96.5 11 PHE B O 1
ATOM 1483 N N . VAL B 1 12 ? 16.031 -11.406 0.608 1 98.06 12 VAL B N 1
ATOM 1484 C CA . VAL B 1 12 ? 15.75 -10.297 1.523 1 98.06 12 VAL B CA 1
ATOM 1485 C C . VAL B 1 12 ? 16.766 -9.172 1.291 1 98.06 12 VAL B C 1
ATOM 1487 O O . VAL B 1 12 ? 16.391 -8 1.228 1 98.06 12 VAL B O 1
ATOM 1490 N N . TRP B 1 13 ? 18 -9.508 1.144 1 97.12 13 TRP B N 1
ATOM 1491 C CA . TRP B 1 13 ? 19.016 -8.484 0.925 1 97.12 13 TRP B CA 1
ATOM 1492 C C . TRP B 1 13 ? 18.766 -7.734 -0.377 1 97.12 13 TRP B C 1
ATOM 1494 O O . TRP B 1 13 ? 18.875 -6.508 -0.426 1 97.12 13 TRP B O 1
ATOM 1504 N N . ARG B 1 14 ? 18.438 -8.453 -1.424 1 97.19 14 ARG B N 1
ATOM 1505 C CA . ARG B 1 14 ? 18.234 -7.824 -2.725 1 97.19 14 ARG B CA 1
ATOM 1506 C C . ARG B 1 14 ? 17.031 -6.891 -2.699 1 97.19 14 ARG B C 1
ATOM 1508 O O . ARG B 1 14 ? 17.094 -5.77 -3.215 1 97.19 14 ARG B O 1
ATOM 1515 N N . ILE B 1 15 ? 15.977 -7.359 -2.102 1 98.44 15 ILE B N 1
ATOM 1516 C CA . ILE B 1 15 ? 14.789 -6.527 -1.989 1 98.44 15 ILE B CA 1
ATOM 1517 C C . ILE B 1 15 ? 15.102 -5.289 -1.153 1 98.44 15 ILE B C 1
ATOM 1519 O O . ILE B 1 15 ? 14.781 -4.164 -1.551 1 98.44 15 ILE B O 1
ATOM 1523 N N . CYS B 1 16 ? 15.734 -5.484 -0.025 1 98.56 16 CYS B N 1
ATOM 1524 C CA . CYS B 1 16 ? 16.047 -4.398 0.903 1 98.56 16 CYS B CA 1
ATOM 1525 C C . CYS B 1 16 ? 16.938 -3.357 0.245 1 98.56 16 CYS B C 1
ATOM 1527 O O . CYS B 1 16 ? 16.641 -2.162 0.28 1 98.56 16 CYS B O 1
ATOM 1529 N N . SER B 1 17 ? 18 -3.84 -0.364 1 98.44 17 SER B N 1
ATOM 1530 C CA . SER B 1 17 ? 18.953 -2.902 -0.95 1 98.44 17 SER B CA 1
ATOM 1531 C C . SER B 1 17 ? 18.344 -2.154 -2.129 1 98.44 17 SER B C 1
ATOM 1533 O O . SER B 1 17 ? 18.516 -0.943 -2.266 1 98.44 17 SER B O 1
ATOM 1535 N N . ALA B 1 18 ? 17.641 -2.896 -2.994 1 98.69 18 ALA B N 1
ATOM 1536 C CA . ALA B 1 18 ? 16.969 -2.238 -4.113 1 98.69 18 ALA B CA 1
ATOM 1537 C C . ALA B 1 18 ? 15.977 -1.181 -3.617 1 98.69 18 ALA B C 1
ATOM 1539 O O . ALA B 1 18 ? 15.898 -0.085 -4.18 1 98.69 18 ALA B O 1
ATOM 1540 N N . HIS B 1 19 ? 15.273 -1.448 -2.578 1 98.88 19 HIS B N 1
ATOM 1541 C CA . HIS B 1 19 ? 14.312 -0.518 -1.986 1 98.88 19 HIS B CA 1
ATOM 1542 C C . HIS B 1 19 ? 15.016 0.729 -1.457 1 98.88 19 HIS B C 1
ATOM 1544 O O . HIS B 1 19 ? 14.625 1.852 -1.784 1 98.88 19 HIS B O 1
ATOM 1550 N N . VAL B 1 20 ? 16.031 0.515 -0.664 1 98.81 20 VAL B N 1
ATOM 1551 C CA . VAL B 1 20 ? 16.719 1.629 -0.017 1 98.81 20 VAL B CA 1
ATOM 1552 C C . VAL B 1 20 ? 17.312 2.557 -1.076 1 98.81 20 VAL B C 1
ATOM 1554 O O . VAL B 1 20 ? 17.156 3.777 -0.997 1 98.81 20 VAL B O 1
ATOM 1557 N N . ILE B 1 21 ? 17.891 1.985 -2.08 1 98.81 21 ILE B N 1
ATOM 1558 C CA . ILE B 1 21 ? 18.531 2.766 -3.133 1 98.81 21 ILE B CA 1
ATOM 1559 C C . ILE B 1 21 ? 17.469 3.492 -3.957 1 98.81 21 ILE B C 1
ATOM 1561 O O . ILE B 1 21 ? 17.609 4.688 -4.234 1 98.81 21 ILE B O 1
ATOM 1565 N N . ALA B 1 22 ? 16.453 2.803 -4.352 1 98.81 22 ALA B N 1
ATOM 1566 C CA . ALA B 1 22 ? 15.383 3.402 -5.137 1 98.81 22 ALA B CA 1
ATOM 1567 C C . ALA B 1 22 ? 14.68 4.508 -4.352 1 98.81 22 ALA B C 1
ATOM 1569 O O . ALA B 1 22 ? 14.391 5.578 -4.895 1 98.81 22 ALA B O 1
ATOM 1570 N N . TYR B 1 23 ? 14.398 4.27 -3.109 1 98.5 23 TYR B N 1
ATOM 1571 C CA . TYR B 1 23 ? 13.719 5.219 -2.24 1 98.5 23 TYR B CA 1
ATOM 1572 C C . TYR B 1 23 ? 14.523 6.504 -2.1 1 98.5 23 TYR B C 1
ATOM 1574 O O . TYR B 1 23 ? 13.977 7.602 -2.236 1 98.5 23 TYR B O 1
ATOM 1582 N N . PHE B 1 24 ? 15.789 6.32 -1.798 1 98.25 24 PHE B N 1
ATOM 1583 C CA . PHE B 1 24 ? 16.672 7.465 -1.627 1 98.25 24 PHE B CA 1
ATOM 1584 C C . PHE B 1 24 ? 16.75 8.289 -2.908 1 98.25 24 PHE B C 1
ATOM 1586 O O . PHE B 1 24 ? 16.656 9.516 -2.871 1 98.25 24 PHE B O 1
ATOM 1593 N N . THR B 1 25 ? 16.922 7.621 -4.012 1 98.06 25 THR B N 1
ATOM 1594 C CA . THR B 1 25 ? 17.047 8.297 -5.301 1 98.06 25 THR B CA 1
ATOM 1595 C C . THR B 1 25 ? 15.758 9.047 -5.641 1 98.06 25 THR B C 1
ATOM 1597 O O . THR B 1 25 ? 15.805 10.211 -6.059 1 98.06 25 THR B O 1
ATOM 1600 N N . ALA B 1 26 ? 14.648 8.43 -5.473 1 97.19 26 ALA B N 1
ATOM 1601 C CA . ALA B 1 26 ? 13.367 9.086 -5.73 1 97.19 26 ALA B CA 1
ATOM 1602 C C . ALA B 1 26 ? 13.164 10.281 -4.801 1 97.19 26 ALA B C 1
ATOM 1604 O O . ALA B 1 26 ? 12.602 11.297 -5.207 1 97.19 26 ALA B O 1
ATOM 1605 N N . GLY B 1 27 ? 13.562 10.125 -3.525 1 94.31 27 GLY B N 1
ATOM 1606 C CA . GLY B 1 27 ? 13.484 11.227 -2.582 1 94.31 27 GLY B CA 1
ATOM 1607 C C . GLY B 1 27 ? 14.312 12.43 -2.994 1 94.31 27 GLY B C 1
ATOM 1608 O O . GLY B 1 27 ? 13.844 13.562 -2.928 1 94.31 27 GLY B O 1
ATOM 1609 N N . VAL B 1 28 ? 15.523 12.172 -3.395 1 94.31 28 VAL B N 1
ATOM 1610 C CA . VAL B 1 28 ? 16.406 13.242 -3.865 1 94.31 28 VAL B CA 1
ATOM 1611 C C . VAL B 1 28 ? 15.781 13.914 -5.094 1 94.31 28 VAL B C 1
ATOM 1613 O O . VAL B 1 28 ? 15.789 15.141 -5.207 1 94.31 28 VAL B O 1
ATOM 1616 N N . PHE B 1 29 ? 15.242 13.109 -6.012 1 94.62 29 PHE B N 1
ATOM 1617 C CA . PHE B 1 29 ? 14.555 13.633 -7.188 1 94.62 29 PHE B CA 1
ATOM 1618 C C . PHE B 1 29 ? 13.422 14.57 -6.781 1 94.62 29 PHE B C 1
ATOM 1620 O O . PHE B 1 29 ? 13.266 15.648 -7.348 1 94.62 29 PHE B O 1
ATOM 1627 N N . ALA B 1 30 ? 12.594 14.172 -5.828 1 91.38 30 ALA B N 1
ATOM 1628 C CA . ALA B 1 30 ? 11.453 14.969 -5.375 1 91.38 30 ALA B CA 1
ATOM 1629 C C . ALA B 1 30 ? 11.914 16.281 -4.762 1 91.38 30 ALA B C 1
ATOM 1631 O O . ALA B 1 30 ? 11.305 17.328 -4.996 1 91.38 30 ALA B O 1
ATOM 1632 N N . LEU B 1 31 ? 12.969 16.234 -3.984 1 87.81 31 LEU B N 1
ATOM 1633 C CA . LEU B 1 31 ? 13.484 17.438 -3.342 1 87.81 31 LEU B CA 1
ATOM 1634 C C . LEU B 1 31 ? 14 18.438 -4.379 1 87.81 31 LEU B C 1
ATOM 1636 O O . LEU B 1 31 ? 13.82 19.641 -4.23 1 87.81 31 LEU B O 1
ATOM 1640 N N . LEU B 1 32 ? 14.531 17.938 -5.449 1 90.25 32 LEU B N 1
ATOM 1641 C CA . LEU B 1 32 ? 15.203 18.781 -6.422 1 90.25 32 LEU B CA 1
ATOM 1642 C C . LEU B 1 32 ? 14.234 19.25 -7.508 1 90.25 32 LEU B C 1
ATOM 1644 O O . LEU B 1 32 ? 14.344 20.359 -8.016 1 90.25 32 LEU B O 1
ATOM 1648 N N . PHE B 1 33 ? 13.25 18.438 -7.855 1 90.38 33 PHE B N 1
ATOM 1649 C CA . PHE B 1 33 ? 12.516 18.719 -9.086 1 90.38 33 PHE B CA 1
ATOM 1650 C C . PHE B 1 33 ? 11.023 18.891 -8.797 1 90.38 33 PHE B C 1
ATOM 1652 O O . PHE B 1 33 ? 10.273 19.391 -9.633 1 90.38 33 PHE B O 1
ATOM 1659 N N . LEU B 1 34 ? 10.531 18.516 -7.582 1 86.12 34 LEU B N 1
ATOM 1660 C CA . LEU B 1 34 ? 9.102 18.547 -7.316 1 86.12 34 LEU B CA 1
ATOM 1661 C C . LEU B 1 34 ? 8.773 19.562 -6.227 1 86.12 34 LEU B C 1
ATOM 1663 O O . LEU B 1 34 ? 7.695 19.531 -5.633 1 86.12 34 LEU B O 1
ATOM 1667 N N . ASP B 1 35 ? 9.664 20.438 -5.883 1 81.81 35 ASP B N 1
ATOM 1668 C CA . ASP B 1 35 ? 9.469 21.547 -4.953 1 81.81 35 ASP B CA 1
ATOM 1669 C C . ASP B 1 35 ? 8.961 21.047 -3.604 1 81.81 35 ASP B C 1
ATOM 1671 O O . ASP B 1 35 ? 8.031 21.609 -3.035 1 81.81 35 ASP B O 1
ATOM 1675 N N . TYR B 1 36 ? 9.406 19.953 -3.113 1 78.88 36 TYR B N 1
ATOM 1676 C CA . TYR B 1 36 ? 8.984 19.328 -1.86 1 78.88 36 TYR B CA 1
ATOM 1677 C C . TYR B 1 36 ? 9.18 20.281 -0.688 1 78.88 36 TYR B C 1
ATOM 1679 O O . TYR B 1 36 ? 8.383 20.297 0.251 1 78.88 36 TYR B O 1
ATOM 1687 N N . ARG B 1 37 ? 10.102 21.078 -0.736 1 75.88 37 ARG B N 1
ATOM 1688 C CA . ARG B 1 37 ? 10.336 22 0.364 1 75.88 37 ARG B CA 1
ATOM 1689 C C . ARG B 1 37 ? 9.172 22.969 0.522 1 75.88 37 ARG B C 1
ATOM 1691 O O . ARG B 1 37 ? 8.664 23.172 1.628 1 75.88 37 ARG B O 1
ATOM 1698 N N . THR B 1 38 ? 8.797 23.516 -0.538 1 77.12 38 THR B N 1
ATOM 1699 C CA . THR B 1 38 ? 7.68 24.453 -0.513 1 77.12 38 THR B CA 1
ATOM 1700 C C . THR B 1 38 ? 6.379 23.75 -0.152 1 77.12 38 THR B C 1
ATOM 1702 O O . THR B 1 38 ? 5.586 24.25 0.644 1 77.12 38 THR B O 1
ATOM 1705 N N . HIS B 1 39 ? 6.242 22.547 -0.568 1 76.38 39 HIS B N 1
ATOM 1706 C CA . HIS B 1 39 ? 5.008 21.812 -0.31 1 76.38 39 HIS B CA 1
ATOM 1707 C C . HIS B 1 39 ? 4.898 21.422 1.157 1 76.38 39 HIS B C 1
ATOM 1709 O O . HIS B 1 39 ? 3.844 21.578 1.774 1 76.38 39 HIS B O 1
ATOM 1715 N N . PHE B 1 40 ? 5.961 20.984 1.735 1 73.81 40 PHE B N 1
ATOM 1716 C CA . PHE B 1 40 ? 5.945 20.531 3.119 1 73.81 40 PHE B CA 1
ATOM 1717 C C . PHE B 1 40 ? 5.742 21.688 4.078 1 73.81 40 PHE B C 1
ATOM 1719 O O . PHE B 1 40 ? 5.332 21.5 5.223 1 73.81 40 PHE B O 1
ATOM 1726 N N . SER B 1 41 ? 6 22.875 3.572 1 70.94 41 SER B N 1
ATOM 1727 C CA . SER B 1 41 ? 5.836 24.047 4.414 1 70.94 41 SER B CA 1
ATOM 1728 C C . SER B 1 41 ? 4.488 24.719 4.172 1 70.94 41 SER B C 1
ATOM 1730 O O . SER B 1 41 ? 4.145 25.703 4.84 1 70.94 41 SER B O 1
ATOM 1732 N N . SER B 1 42 ? 3.848 24.109 3.271 1 72.06 42 SER B N 1
ATOM 1733 C CA . SER B 1 42 ? 2.545 24.703 3 1 72.06 42 SER B CA 1
ATOM 1734 C C . SER B 1 42 ? 1.589 24.516 4.172 1 72.06 42 SER B C 1
ATOM 1736 O O . SER B 1 42 ? 1.771 23.594 4.98 1 72.06 42 SER B O 1
ATOM 1738 N N . GLU B 1 43 ? 0.651 25.375 4.207 1 65.88 43 GLU B N 1
ATOM 1739 C CA . GLU B 1 43 ? -0.295 25.375 5.316 1 65.88 43 GLU B CA 1
ATOM 1740 C C . GLU B 1 43 ? -0.983 24.016 5.461 1 65.88 43 GLU B C 1
ATOM 1742 O O . GLU B 1 43 ? -1.164 23.531 6.574 1 65.88 43 GLU B O 1
ATOM 1747 N N . SER B 1 44 ? -1.259 23.391 4.402 1 69.69 44 SER B N 1
ATOM 1748 C CA . SER B 1 44 ? -2.027 22.141 4.449 1 69.69 44 SER B CA 1
ATOM 1749 C C . SER B 1 44 ? -1.158 20.969 4.898 1 69.69 44 SER B C 1
ATOM 1751 O O . SER B 1 44 ? -1.521 20.234 5.82 1 69.69 44 SER B O 1
ATOM 1753 N N . LEU B 1 45 ? 0.014 20.891 4.371 1 73.06 45 LEU B N 1
ATOM 1754 C CA . LEU B 1 45 ? 0.832 19.719 4.656 1 73.06 45 LEU B CA 1
ATOM 1755 C C . LEU B 1 45 ? 1.604 19.891 5.961 1 73.06 45 LEU B C 1
ATOM 1757 O O . LEU B 1 45 ? 1.909 18.922 6.645 1 73.06 45 LEU B O 1
ATOM 1761 N N . ALA B 1 46 ? 1.82 21.094 6.262 1 74.19 46 ALA B N 1
ATOM 1762 C CA . ALA B 1 46 ? 2.576 21.391 7.477 1 74.19 46 ALA B CA 1
ATOM 1763 C C . ALA B 1 46 ? 1.801 20.953 8.719 1 74.19 46 ALA B C 1
ATOM 1765 O O . ALA B 1 46 ? 2.381 20.797 9.797 1 74.19 46 ALA B O 1
ATOM 1766 N N . LEU B 1 47 ? 0.608 20.75 8.523 1 74.19 47 LEU B N 1
ATOM 1767 C CA . LEU B 1 47 ? -0.228 20.328 9.641 1 74.19 47 LEU B CA 1
ATOM 1768 C C . LEU B 1 47 ? -0.076 18.828 9.891 1 74.19 47 LEU B C 1
ATOM 1770 O O . LEU B 1 47 ? -0.479 18.344 10.945 1 74.19 47 LEU B O 1
ATOM 1774 N N . LEU B 1 48 ? 0.596 18.156 9.047 1 77.5 48 LEU B N 1
ATOM 1775 C CA . LEU B 1 48 ? 0.699 16.703 9.172 1 77.5 48 LEU B CA 1
ATOM 1776 C C . LEU B 1 48 ? 2.152 16.25 9.07 1 77.5 48 LEU B C 1
ATOM 1778 O O . LEU B 1 48 ? 2.588 15.383 9.82 1 77.5 48 LEU B O 1
ATOM 1782 N N . MET B 1 49 ? 2.844 16.938 8.305 1 87.56 49 MET B N 1
ATOM 1783 C CA . MET B 1 49 ? 4.18 16.469 7.953 1 87.56 49 MET B CA 1
ATOM 1784 C C . MET B 1 49 ? 5.238 17.156 8.812 1 87.56 49 MET B C 1
ATOM 1786 O O . MET B 1 49 ? 5.125 18.328 9.133 1 87.56 49 MET B O 1
ATOM 1790 N N . ARG B 1 50 ? 6.246 16.406 9.133 1 89.62 50 ARG B N 1
ATOM 1791 C CA . ARG B 1 50 ? 7.449 17 9.695 1 89.62 50 ARG B CA 1
ATOM 1792 C C . ARG B 1 50 ? 8.141 17.906 8.68 1 89.62 50 ARG B C 1
ATOM 1794 O O . ARG B 1 50 ? 8.211 17.562 7.496 1 89.62 50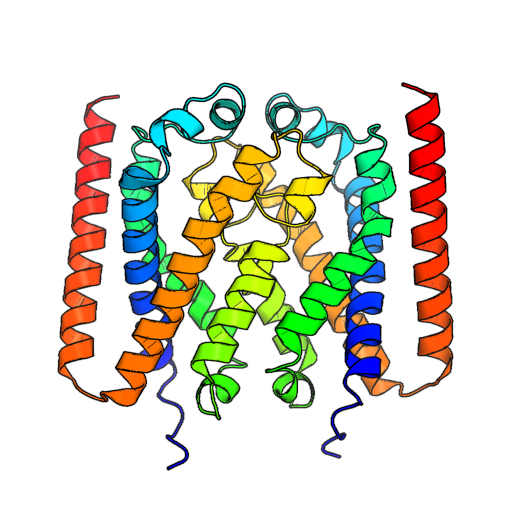 ARG B O 1
ATOM 1801 N N . PRO B 1 51 ? 8.609 19.016 9.227 1 86.81 51 PRO B N 1
ATOM 1802 C CA . PRO B 1 51 ? 9.367 19.844 8.281 1 86.81 51 PRO B CA 1
ATOM 1803 C C . PRO B 1 51 ? 10.617 19.125 7.758 1 86.81 51 PRO B C 1
ATOM 1805 O O . PRO B 1 51 ? 11.156 18.234 8.43 1 86.81 51 PRO B O 1
ATOM 1808 N N . VAL B 1 52 ? 11.07 19.484 6.555 1 86.75 52 VAL B N 1
ATOM 1809 C CA . VAL B 1 52 ? 12.203 18.859 5.902 1 86.75 52 VAL B CA 1
ATOM 1810 C C . VAL B 1 52 ? 13.453 19.016 6.766 1 86.75 52 VAL B C 1
ATOM 1812 O O . VAL B 1 52 ? 14.375 18.203 6.691 1 86.75 52 VAL B O 1
ATOM 1815 N N . SER B 1 53 ? 13.531 20.031 7.617 1 88.88 53 SER B N 1
ATOM 1816 C CA . SER B 1 53 ? 14.695 20.312 8.461 1 88.88 53 SER B CA 1
ATOM 1817 C C . SER B 1 53 ? 14.695 19.422 9.703 1 88.88 53 SER B C 1
ATOM 1819 O O . SER B 1 53 ? 15.672 19.406 10.461 1 88.88 53 SER B O 1
ATOM 1821 N N . SER B 1 54 ? 13.633 18.688 9.945 1 92.44 54 SER B N 1
ATOM 1822 C CA . SER B 1 54 ? 13.531 17.828 11.117 1 92.44 54 SER B CA 1
ATOM 1823 C C . SER B 1 54 ? 14.594 16.734 11.102 1 92.44 54 SER B C 1
ATOM 1825 O O . SER B 1 54 ? 14.883 16.172 10.047 1 92.44 54 SER B O 1
ATOM 1827 N N . PRO B 1 55 ? 15.164 16.391 12.273 1 95.88 55 PRO B N 1
ATOM 1828 C CA . PRO B 1 55 ? 16.109 15.281 12.352 1 95.88 55 PRO B CA 1
ATOM 1829 C C . PRO B 1 55 ? 15.516 13.953 11.891 1 95.88 55 PRO B C 1
ATOM 1831 O O . PRO B 1 55 ? 16.219 13.133 11.297 1 95.88 55 PRO B O 1
ATOM 1834 N N . TRP B 1 56 ? 14.305 13.75 12.133 1 95.31 56 TRP B N 1
ATOM 1835 C CA . TRP B 1 56 ? 13.664 12.5 11.742 1 95.31 56 TRP B CA 1
ATOM 1836 C C . TRP B 1 56 ? 13.578 12.383 10.227 1 95.31 56 TRP B C 1
ATOM 1838 O O . TRP B 1 56 ? 13.742 11.297 9.672 1 95.31 56 TRP B O 1
ATOM 1848 N N . VAL B 1 57 ? 13.25 13.492 9.57 1 94.44 57 VAL B N 1
ATOM 1849 C CA . VAL B 1 57 ? 13.188 13.484 8.109 1 94.44 57 VAL B CA 1
ATOM 1850 C C . VAL B 1 57 ? 14.57 13.195 7.535 1 94.44 57 VAL B C 1
ATOM 1852 O O . VAL B 1 57 ? 14.695 12.445 6.562 1 94.44 57 VAL B O 1
ATOM 1855 N N . ALA B 1 58 ? 15.609 13.758 8.18 1 95.69 58 ALA B N 1
ATOM 1856 C CA . ALA B 1 58 ? 16.984 13.5 7.746 1 95.69 58 ALA B CA 1
ATOM 1857 C C . ALA B 1 58 ? 17.344 12.031 7.922 1 95.69 58 ALA B C 1
ATOM 1859 O O . ALA B 1 58 ? 18.078 11.469 7.113 1 95.69 58 ALA B O 1
ATOM 1860 N N . LEU B 1 59 ? 16.844 11.375 8.906 1 97.94 59 LEU B N 1
ATOM 1861 C CA . LEU B 1 59 ? 17.172 9.992 9.227 1 97.94 59 LEU B CA 1
ATOM 1862 C C . LEU B 1 59 ? 16.344 9.031 8.367 1 97.94 59 LEU B C 1
ATOM 1864 O O . LEU B 1 59 ? 16.703 7.863 8.227 1 97.94 59 LEU B O 1
ATOM 1868 N N . GLY B 1 60 ? 15.297 9.484 7.836 1 97.5 60 GLY B N 1
ATOM 1869 C CA . GLY B 1 60 ? 14.281 8.711 7.137 1 97.5 60 GLY B CA 1
ATOM 1870 C C . GLY B 1 60 ? 14.867 7.742 6.125 1 97.5 60 GLY B C 1
ATOM 1871 O O . GLY B 1 60 ? 14.609 6.539 6.191 1 97.5 60 GLY B O 1
ATOM 1872 N N . PRO B 1 61 ? 15.664 8.203 5.203 1 97.94 61 PRO B N 1
ATOM 1873 C CA . PRO B 1 61 ? 16.219 7.312 4.188 1 97.94 61 PRO B CA 1
ATOM 1874 C C . PRO B 1 61 ? 17.031 6.164 4.793 1 97.94 61 PRO B C 1
ATOM 1876 O O . PRO B 1 61 ? 16.969 5.031 4.305 1 97.94 61 PRO B O 1
ATOM 1879 N N . GLY B 1 62 ? 17.781 6.445 5.816 1 98.44 62 GLY B N 1
ATOM 1880 C CA . GLY B 1 62 ? 18.547 5.395 6.473 1 98.44 62 GLY B CA 1
ATOM 1881 C C . GLY B 1 62 ? 17.672 4.348 7.129 1 98.44 62 GLY B C 1
ATOM 1882 O O . GLY B 1 62 ? 18 3.158 7.117 1 98.44 62 GLY B O 1
ATOM 1883 N N . LEU B 1 63 ? 16.578 4.688 7.664 1 98.5 63 LEU B N 1
ATOM 1884 C CA . LEU B 1 63 ? 15.664 3.779 8.352 1 98.5 63 LEU B CA 1
ATOM 1885 C C . LEU B 1 63 ? 14.953 2.863 7.352 1 98.5 63 LEU B C 1
ATOM 1887 O O . LEU B 1 63 ? 14.352 1.86 7.746 1 98.5 63 LEU B O 1
ATOM 1891 N N . GLN B 1 64 ? 15.078 3.16 6.09 1 98.75 64 GLN B N 1
ATOM 1892 C CA . GLN B 1 64 ? 14.391 2.391 5.062 1 98.75 64 GLN B CA 1
ATOM 1893 C C . GLN B 1 64 ? 14.945 0.974 4.969 1 98.75 64 GLN B C 1
ATOM 1895 O O . GLN B 1 64 ? 14.328 0.098 4.359 1 98.75 64 GLN B O 1
ATOM 1900 N N . ILE B 1 65 ? 16.062 0.698 5.578 1 98.56 65 ILE B N 1
ATOM 1901 C CA . ILE B 1 65 ? 16.562 -0.672 5.629 1 98.56 65 ILE B CA 1
ATOM 1902 C C . ILE B 1 65 ? 15.523 -1.571 6.309 1 98.56 65 ILE B C 1
ATOM 1904 O O . ILE B 1 65 ? 15.305 -2.705 5.879 1 98.56 65 ILE B O 1
ATOM 1908 N N . PHE B 1 66 ? 14.883 -1.08 7.316 1 98.5 66 PHE B N 1
ATOM 1909 C CA . PHE B 1 66 ? 13.891 -1.87 8.039 1 98.5 66 PHE B CA 1
ATOM 1910 C C . PHE B 1 66 ? 12.633 -2.064 7.195 1 98.5 66 PHE B C 1
ATOM 1912 O O . PHE B 1 66 ? 12.07 -3.16 7.152 1 98.5 66 PHE B O 1
ATOM 1919 N N . ARG B 1 67 ? 12.195 -0.992 6.527 1 98.62 67 ARG B N 1
ATOM 1920 C CA . ARG B 1 67 ? 11.062 -1.135 5.621 1 98.62 67 ARG B CA 1
ATOM 1921 C C . ARG B 1 67 ? 11.375 -2.123 4.504 1 98.62 67 ARG B C 1
ATOM 1923 O O . ARG B 1 67 ? 10.5 -2.875 4.07 1 98.62 67 ARG B O 1
ATOM 1930 N N . GLY B 1 68 ? 12.625 -2.031 4.016 1 98.75 68 GLY B N 1
ATOM 1931 C CA . GLY B 1 68 ? 13.047 -2.992 3.012 1 98.75 68 GLY B CA 1
ATOM 1932 C C . GLY B 1 68 ? 12.883 -4.434 3.457 1 98.75 68 GLY B C 1
ATOM 1933 O O . GLY B 1 68 ? 12.438 -5.281 2.684 1 98.75 68 GLY B O 1
ATOM 1934 N N . VAL B 1 69 ? 13.258 -4.699 4.676 1 98.62 69 VAL B N 1
ATOM 1935 C CA . VAL B 1 69 ? 13.094 -6.043 5.219 1 98.62 69 VAL B CA 1
ATOM 1936 C C . VAL B 1 69 ? 11.609 -6.402 5.258 1 98.62 69 VAL B C 1
ATOM 1938 O O . VAL B 1 69 ? 11.227 -7.52 4.906 1 98.62 69 VAL B O 1
ATOM 1941 N N . LEU B 1 70 ? 10.773 -5.504 5.645 1 98.62 70 LEU B N 1
ATOM 1942 C CA . LEU B 1 70 ? 9.336 -5.746 5.719 1 98.62 70 LEU B CA 1
ATOM 1943 C C . LEU B 1 70 ? 8.766 -6.039 4.336 1 98.62 70 LEU B C 1
ATOM 1945 O O . LEU B 1 70 ? 7.926 -6.93 4.18 1 98.62 70 LEU B O 1
ATOM 1949 N N . ILE B 1 71 ? 9.211 -5.242 3.346 1 98.75 71 ILE B N 1
ATOM 1950 C CA . ILE B 1 71 ? 8.781 -5.48 1.974 1 98.75 71 ILE B CA 1
ATOM 1951 C C . ILE B 1 71 ? 9.219 -6.875 1.529 1 98.75 71 ILE B C 1
ATOM 1953 O O . ILE B 1 71 ? 8.438 -7.613 0.918 1 98.75 71 ILE B O 1
ATOM 1957 N N . ALA B 1 72 ? 10.43 -7.223 1.862 1 98.75 72 ALA B N 1
ATOM 1958 C CA . ALA B 1 72 ? 10.953 -8.539 1.5 1 98.75 72 ALA B CA 1
ATOM 1959 C C . ALA B 1 72 ? 10.125 -9.648 2.143 1 98.75 72 ALA B C 1
ATOM 1961 O O . ALA B 1 72 ? 9.781 -10.641 1.487 1 98.75 72 ALA B O 1
ATOM 1962 N N . LEU B 1 73 ? 9.828 -9.492 3.387 1 98.44 73 LEU B N 1
ATOM 1963 C CA . LEU B 1 73 ? 9.039 -10.492 4.094 1 98.44 73 LEU B CA 1
ATOM 1964 C C . LEU B 1 73 ? 7.633 -10.594 3.506 1 98.44 73 LEU B C 1
ATOM 1966 O O . LEU B 1 73 ? 7.055 -11.68 3.457 1 98.44 73 LEU B O 1
ATOM 1970 N N . ALA B 1 74 ? 7.074 -9.5 3.07 1 98.31 74 ALA B N 1
ATOM 1971 C CA . ALA B 1 74 ? 5.75 -9.5 2.455 1 98.31 74 ALA B CA 1
ATOM 1972 C C . ALA B 1 74 ? 5.762 -10.242 1.121 1 98.31 74 ALA B C 1
ATOM 1974 O O . ALA B 1 74 ? 4.793 -10.914 0.77 1 98.31 74 ALA B O 1
ATOM 1975 N N . LEU B 1 75 ? 6.848 -10.164 0.433 1 98.38 75 LEU B N 1
ATOM 1976 C CA . LEU B 1 75 ? 6.93 -10.703 -0.92 1 98.38 75 LEU B CA 1
ATOM 1977 C C . LEU B 1 75 ? 7.43 -12.141 -0.904 1 98.38 75 LEU B C 1
ATOM 1979 O O . LEU B 1 75 ? 7.23 -12.891 -1.868 1 98.38 75 LEU B O 1
ATOM 1983 N N . LEU B 1 76 ? 8.062 -12.516 0.165 1 97.44 76 LEU B N 1
ATOM 1984 C CA . LEU B 1 76 ? 8.789 -13.773 0.237 1 97.44 76 LEU B CA 1
ATOM 1985 C C . LEU B 1 76 ? 7.871 -14.953 -0.074 1 97.44 76 LEU B C 1
ATOM 1987 O O . LEU B 1 76 ? 8.203 -15.797 -0.91 1 97.44 76 LEU B O 1
ATOM 1991 N N . PRO B 1 77 ? 6.637 -15.008 0.47 1 96.19 77 PRO B N 1
ATOM 1992 C CA . PRO B 1 77 ? 5.793 -16.172 0.214 1 96.19 77 PRO B CA 1
ATOM 1993 C C . PRO B 1 77 ? 5.285 -16.234 -1.226 1 96.19 77 PRO B C 1
ATOM 1995 O O . PRO B 1 77 ? 4.816 -17.281 -1.677 1 96.19 77 PRO B O 1
ATOM 1998 N N . VAL B 1 78 ? 5.312 -15.148 -1.921 1 95.81 78 VAL B N 1
ATOM 1999 C CA . VAL B 1 78 ? 4.738 -15.109 -3.262 1 95.81 78 VAL B CA 1
ATOM 2000 C C . VAL B 1 78 ? 5.828 -14.781 -4.281 1 95.81 78 VAL B C 1
ATOM 2002 O O . VAL B 1 78 ? 5.531 -14.414 -5.418 1 95.81 78 VAL B O 1
ATOM 2005 N N . ARG B 1 79 ? 7.031 -14.953 -3.955 1 94.94 79 ARG B N 1
ATOM 2006 C CA . ARG B 1 79 ? 8.156 -14.469 -4.754 1 94.94 79 ARG B CA 1
ATOM 2007 C C . ARG B 1 79 ? 8.273 -15.25 -6.062 1 94.94 79 ARG B C 1
ATOM 2009 O O . ARG B 1 79 ? 8.992 -14.836 -6.973 1 94.94 79 ARG B O 1
ATOM 2016 N N . GLY B 1 80 ? 7.59 -16.359 -6.246 1 92.62 80 GLY B N 1
ATOM 2017 C CA . GLY B 1 80 ? 7.688 -17.203 -7.426 1 92.62 80 GLY B CA 1
ATOM 2018 C C . GLY B 1 80 ? 7.414 -16.453 -8.719 1 92.62 80 GLY B C 1
ATOM 2019 O O . GLY B 1 80 ? 8.047 -16.719 -9.742 1 92.62 80 GLY B O 1
ATOM 2020 N N . PHE B 1 81 ? 6.488 -15.469 -8.672 1 92 81 PHE B N 1
ATOM 2021 C CA . PHE B 1 81 ? 6.105 -14.797 -9.906 1 92 81 PHE B CA 1
ATOM 2022 C C . PHE B 1 81 ? 7.254 -13.938 -10.43 1 92 81 PHE B C 1
ATOM 2024 O O . PHE B 1 81 ? 7.301 -13.625 -11.625 1 92 81 PHE B O 1
ATOM 2031 N N . LEU B 1 82 ? 8.172 -13.617 -9.547 1 94 82 LEU B N 1
ATOM 2032 C CA . LEU B 1 82 ? 9.281 -12.75 -9.93 1 94 82 LEU B CA 1
ATOM 2033 C C . LEU B 1 82 ? 10.188 -13.453 -10.945 1 94 82 LEU B C 1
ATOM 2035 O O . LEU B 1 82 ? 10.836 -12.789 -11.758 1 94 82 LEU B O 1
ATOM 2039 N N . TYR B 1 83 ? 10.172 -14.734 -10.914 1 89.5 83 TYR B N 1
ATOM 2040 C CA . TYR B 1 83 ? 11.109 -15.5 -11.727 1 89.5 83 TYR B CA 1
ATOM 2041 C C . TYR B 1 83 ? 10.469 -15.938 -13.031 1 89.5 83 TYR B C 1
ATOM 2043 O O . TYR B 1 83 ? 11.109 -16.578 -13.859 1 89.5 83 TYR B O 1
ATOM 2051 N N . GLY B 1 84 ? 9.234 -15.57 -13.227 1 89.44 84 GLY B N 1
ATOM 2052 C CA . GLY B 1 84 ? 8.547 -15.844 -14.477 1 89.44 84 GLY B CA 1
ATOM 2053 C C . GLY B 1 84 ? 8.703 -14.734 -15.492 1 89.44 84 GLY B C 1
ATOM 2054 O O . GLY B 1 84 ? 9.516 -13.82 -15.312 1 89.44 84 GLY B O 1
ATOM 2055 N N . LYS B 1 85 ? 7.984 -14.906 -16.625 1 92.75 85 LYS B N 1
ATOM 2056 C CA . LYS B 1 85 ? 8.016 -13.93 -17.703 1 92.75 85 LYS B CA 1
ATOM 2057 C C . LYS B 1 85 ? 7.598 -12.547 -17.203 1 92.75 85 LYS B C 1
ATOM 2059 O O . LYS B 1 85 ? 6.547 -12.398 -16.578 1 92.75 85 LYS B O 1
ATOM 2064 N N . ASN B 1 86 ? 8.391 -11.547 -17.438 1 95.94 86 ASN B N 1
ATOM 2065 C CA . ASN B 1 86 ? 8.133 -10.156 -17.078 1 95.94 86 ASN B CA 1
ATOM 2066 C C . ASN B 1 86 ? 7.93 -9.984 -15.578 1 95.94 86 ASN B C 1
ATOM 2068 O O . ASN B 1 86 ? 7.113 -9.172 -15.148 1 95.94 86 ASN B O 1
ATOM 2072 N N . GLY B 1 87 ? 8.594 -10.82 -14.82 1 96.69 87 GLY B N 1
ATOM 2073 C CA . GLY B 1 87 ? 8.406 -10.844 -13.375 1 96.69 87 GLY B CA 1
ATOM 2074 C C . GLY B 1 87 ? 8.633 -9.5 -12.719 1 96.69 87 GLY B C 1
ATOM 2075 O O . GLY B 1 87 ? 7.867 -9.102 -11.836 1 96.69 87 GLY B O 1
ATOM 2076 N N . PHE B 1 88 ? 9.602 -8.789 -13.125 1 97.31 88 PHE B N 1
ATOM 2077 C CA . PHE B 1 88 ? 9.945 -7.531 -12.469 1 97.31 88 PHE B CA 1
ATOM 2078 C C . PHE B 1 88 ? 9.016 -6.41 -12.922 1 97.31 88 PHE B C 1
ATOM 2080 O O . PHE B 1 88 ? 8.75 -5.477 -12.164 1 97.31 88 PHE B O 1
ATOM 2087 N N . LEU B 1 89 ? 8.516 -6.477 -14.125 1 97.88 89 LEU B N 1
ATOM 2088 C CA . LEU B 1 89 ? 7.461 -5.555 -14.547 1 97.88 89 LEU B CA 1
ATOM 2089 C C . LEU B 1 89 ? 6.184 -5.793 -13.75 1 97.88 89 LEU B C 1
ATOM 2091 O O . LEU B 1 89 ? 5.508 -4.84 -13.352 1 97.88 89 LEU B O 1
ATOM 2095 N N . LYS B 1 90 ? 5.855 -7.059 -13.523 1 98.12 90 LYS B N 1
ATOM 2096 C CA . LYS B 1 90 ? 4.711 -7.414 -12.688 1 98.12 90 LYS B CA 1
ATOM 2097 C C . LYS B 1 90 ? 4.891 -6.906 -11.258 1 98.12 90 LYS B C 1
ATOM 2099 O O . LYS B 1 90 ? 3.928 -6.484 -10.617 1 98.12 90 LYS B O 1
ATOM 2104 N N . LEU B 1 91 ? 6.117 -6.969 -10.836 1 98.38 91 LEU B N 1
ATOM 2105 C CA . LEU B 1 91 ? 6.41 -6.453 -9.508 1 98.38 91 LEU B CA 1
ATOM 2106 C C . LEU B 1 91 ? 6.141 -4.953 -9.43 1 98.38 91 LEU B C 1
ATOM 2108 O O . LEU B 1 91 ? 5.504 -4.48 -8.492 1 98.38 91 LEU B O 1
ATOM 2112 N N . ALA B 1 92 ? 6.68 -4.23 -10.43 1 98.62 92 ALA B N 1
ATOM 2113 C CA . ALA B 1 92 ? 6.453 -2.789 -10.469 1 98.62 92 ALA B CA 1
ATOM 2114 C C . ALA B 1 92 ? 4.961 -2.469 -10.469 1 98.62 92 ALA B C 1
ATOM 2116 O O . ALA B 1 92 ? 4.508 -1.59 -9.727 1 98.62 92 ALA B O 1
ATOM 2117 N N . TRP B 1 93 ? 4.262 -3.178 -11.227 1 98.44 93 TRP B N 1
ATOM 2118 C CA . TRP B 1 93 ? 2.818 -2.994 -11.344 1 98.44 93 TRP B CA 1
ATOM 2119 C C . TRP B 1 93 ? 2.121 -3.32 -10.031 1 98.44 93 TRP B C 1
ATOM 2121 O O . TRP B 1 93 ? 1.226 -2.59 -9.594 1 98.44 93 TRP B O 1
ATOM 2131 N N . LEU B 1 94 ? 2.52 -4.359 -9.391 1 98.5 94 LEU B N 1
ATOM 2132 C CA . LEU B 1 94 ? 1.949 -4.785 -8.117 1 98.5 94 LEU B CA 1
ATOM 2133 C C . LEU B 1 94 ? 2.205 -3.746 -7.035 1 98.5 94 LEU B C 1
ATOM 2135 O O . LEU B 1 94 ? 1.287 -3.371 -6.301 1 98.5 94 LEU B O 1
ATOM 2139 N N . VAL B 1 95 ? 3.416 -3.277 -6.934 1 98.69 95 VAL B N 1
ATOM 2140 C CA . VAL B 1 95 ? 3.805 -2.316 -5.906 1 98.69 95 VAL B CA 1
ATOM 2141 C C . VAL B 1 95 ? 3.086 -0.989 -6.141 1 98.69 95 VAL B C 1
ATOM 2143 O O . VAL B 1 95 ? 2.51 -0.416 -5.215 1 98.69 95 VAL B O 1
ATOM 2146 N N . LEU B 1 96 ? 3.084 -0.541 -7.383 1 98.38 96 LEU B N 1
ATOM 2147 C CA . LEU B 1 96 ? 2.393 0.705 -7.699 1 98.38 96 LEU B CA 1
ATOM 2148 C C . LEU B 1 96 ? 0.9 0.585 -7.406 1 98.38 96 LEU B C 1
ATOM 2150 O O . LEU B 1 96 ? 0.303 1.492 -6.824 1 98.38 96 LEU B O 1
ATOM 2154 N N . GLY B 1 97 ? 0.298 -0.468 -7.75 1 98.25 97 GLY B N 1
ATOM 2155 C CA . GLY B 1 97 ? -1.132 -0.673 -7.586 1 98.25 97 GLY B CA 1
ATOM 2156 C C . GLY B 1 97 ? -1.551 -0.851 -6.141 1 98.25 97 GLY B C 1
ATOM 2157 O O . GLY B 1 97 ? -2.525 -0.244 -5.691 1 98.25 97 GLY B O 1
ATOM 2158 N N . LEU B 1 98 ? -0.795 -1.621 -5.359 1 98.38 98 LEU B N 1
ATOM 2159 C CA . LEU B 1 98 ? -1.212 -1.975 -4.004 1 98.38 98 LEU B CA 1
ATOM 2160 C C . LEU B 1 98 ? -0.665 -0.977 -2.99 1 98.38 98 LEU B C 1
ATOM 2162 O O . LEU B 1 98 ? -1.367 -0.59 -2.053 1 98.38 98 LEU B O 1
ATOM 2166 N N . SER B 1 99 ? 0.57 -0.549 -3.232 1 98.38 99 SER B N 1
ATOM 2167 C CA . SER B 1 99 ? 1.243 0.213 -2.186 1 98.38 99 SER B CA 1
ATOM 2168 C C . SER B 1 99 ? 1.075 1.714 -2.398 1 98.38 99 SER B C 1
ATOM 2170 O O . SER B 1 99 ? 1.396 2.512 -1.516 1 98.38 99 SER B O 1
ATOM 2172 N N . PHE B 1 100 ? 0.618 2.133 -3.584 1 98.19 100 PHE B N 1
ATOM 2173 C CA . PHE B 1 100 ? 0.439 3.559 -3.828 1 98.19 100 PHE B CA 1
ATOM 2174 C C . PHE B 1 100 ? -1.021 3.879 -4.129 1 98.19 100 PHE B C 1
ATOM 2176 O O . PHE B 1 100 ? -1.692 4.539 -3.334 1 98.19 100 PHE B O 1
ATOM 2183 N N . ILE B 1 101 ? -1.573 3.268 -5.125 1 97.69 101 ILE B N 1
ATOM 2184 C CA . ILE B 1 101 ? -2.912 3.611 -5.59 1 97.69 101 ILE B CA 1
ATOM 2185 C C . ILE B 1 101 ? -3.953 3.092 -4.602 1 97.69 101 ILE B C 1
ATOM 2187 O O . ILE B 1 101 ? -4.871 3.82 -4.219 1 97.69 101 ILE B O 1
ATOM 2191 N N . SER B 1 102 ? -3.73 1.882 -4.121 1 97.94 102 SER B N 1
ATOM 2192 C CA . SER B 1 102 ? -4.754 1.229 -3.311 1 97.94 102 SER B CA 1
ATOM 2193 C C . SER B 1 102 ? -4.27 1.014 -1.881 1 97.94 102 SER B C 1
ATOM 2195 O O . SER B 1 102 ? -4.602 0.006 -1.253 1 97.94 102 SER B O 1
ATOM 2197 N N . THR B 1 103 ? -3.482 1.898 -1.394 1 97.25 103 THR B N 1
ATOM 2198 C CA . THR B 1 103 ? -2.98 1.824 -0.026 1 97.25 103 THR B CA 1
ATOM 2199 C C . THR B 1 103 ? -4.137 1.775 0.971 1 97.25 103 THR B C 1
ATOM 2201 O O . THR B 1 103 ? -5.227 2.271 0.689 1 97.25 103 THR B O 1
ATOM 2204 N N . ILE B 1 104 ? -3.865 1.084 2.098 1 96.94 104 ILE B N 1
ATOM 2205 C CA . ILE B 1 104 ? -4.797 1.127 3.221 1 96.94 104 ILE B CA 1
ATOM 2206 C C . ILE B 1 104 ? -4.539 2.379 4.055 1 96.94 104 ILE B C 1
ATOM 2208 O O . ILE B 1 104 ? -3.602 2.418 4.855 1 96.94 104 ILE B O 1
ATOM 2212 N N . GLY B 1 105 ? -5.371 3.365 3.84 1 93.25 105 GLY B N 1
ATOM 2213 C CA . GLY B 1 105 ? -5.223 4.66 4.484 1 93.25 105 GLY B CA 1
ATOM 2214 C C . GLY B 1 105 ? -5.117 5.809 3.502 1 93.25 105 GLY B C 1
ATOM 2215 O O . GLY B 1 105 ? -4.777 5.605 2.334 1 93.25 105 GLY B O 1
ATOM 2216 N N . PRO B 1 106 ? -5.41 7.008 3.99 1 91.88 106 PRO B N 1
ATOM 2217 C CA . PRO B 1 106 ? -5.477 8.164 3.098 1 91.88 106 PRO B CA 1
ATOM 2218 C C . PRO B 1 106 ? -4.137 8.883 2.967 1 91.88 106 PRO B C 1
ATOM 2220 O O . PRO B 1 106 ? -3.887 9.867 3.67 1 91.88 106 PRO B O 1
ATOM 2223 N N . THR B 1 107 ? -3.291 8.492 2.123 1 91.56 107 THR B N 1
ATOM 2224 C CA . THR B 1 107 ? -2.074 9.227 1.781 1 91.56 107 THR B CA 1
ATOM 2225 C C . THR B 1 107 ? -2.27 10.039 0.506 1 91.56 107 THR B C 1
ATOM 2227 O O . THR B 1 107 ? -3.125 9.711 -0.321 1 91.56 107 THR B O 1
ATOM 2230 N N . PRO B 1 108 ? -1.53 11.148 0.434 1 89.81 108 PRO B N 1
ATOM 2231 C CA . PRO B 1 108 ? -1.646 11.922 -0.809 1 89.81 108 PRO B CA 1
ATOM 2232 C C . PRO B 1 108 ? -1.403 11.062 -2.053 1 89.81 108 PRO B C 1
ATOM 2234 O O . PRO B 1 108 ? -0.378 10.383 -2.148 1 89.81 108 PRO B O 1
ATOM 2237 N N . GLY B 1 109 ? -2.33 11.156 -3.006 1 93.12 109 GLY B N 1
ATOM 2238 C CA . GLY B 1 109 ? -2.188 10.438 -4.258 1 93.12 109 GLY B CA 1
ATOM 2239 C C . GLY B 1 109 ? -2.9 9.094 -4.258 1 93.12 109 GLY B C 1
ATOM 2240 O O . GLY B 1 109 ? -3.107 8.492 -5.316 1 93.12 109 GLY B O 1
ATOM 2241 N N . SER B 1 110 ? -3.232 8.547 -3.094 1 96.12 110 SER B N 1
ATOM 2242 C CA . SER B 1 110 ? -3.949 7.277 -3.01 1 96.12 110 SER B CA 1
ATOM 2243 C C . SER B 1 110 ? -5.438 7.465 -3.279 1 96.12 110 SER B C 1
ATOM 2245 O O . SER B 1 110 ? -5.941 8.586 -3.256 1 96.12 110 SER B O 1
ATOM 2247 N N . PHE B 1 111 ? -6.109 6.379 -3.559 1 97.62 111 PHE B N 1
ATOM 2248 C CA . PHE B 1 111 ? -7.551 6.41 -3.785 1 97.62 111 PHE B CA 1
ATOM 2249 C C . PHE B 1 111 ? -8.273 7 -2.58 1 97.62 111 PHE B C 1
ATOM 2251 O O . PHE B 1 111 ? -9.086 7.918 -2.725 1 97.62 111 PHE B O 1
ATOM 2258 N N . ASP B 1 112 ? -7.949 6.52 -1.371 1 96.62 112 ASP B N 1
ATOM 2259 C CA . ASP B 1 112 ? -8.57 7.016 -0.146 1 96.62 112 ASP B CA 1
ATOM 2260 C C . ASP B 1 112 ? -8.172 8.461 0.123 1 96.62 112 ASP B C 1
ATOM 2262 O O . ASP B 1 112 ? -8.953 9.234 0.686 1 96.62 112 ASP B O 1
ATOM 2266 N N . GLY B 1 113 ? -6.91 8.773 -0.279 1 94.56 113 GLY B N 1
ATOM 2267 C CA . GLY B 1 113 ? -6.496 10.156 -0.131 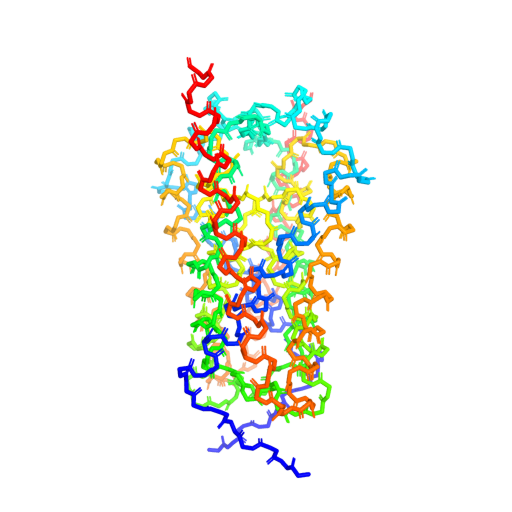1 94.56 113 GLY B CA 1
ATOM 2268 C C . GLY B 1 113 ? -7.414 11.133 -0.847 1 94.56 113 GLY B C 1
ATOM 2269 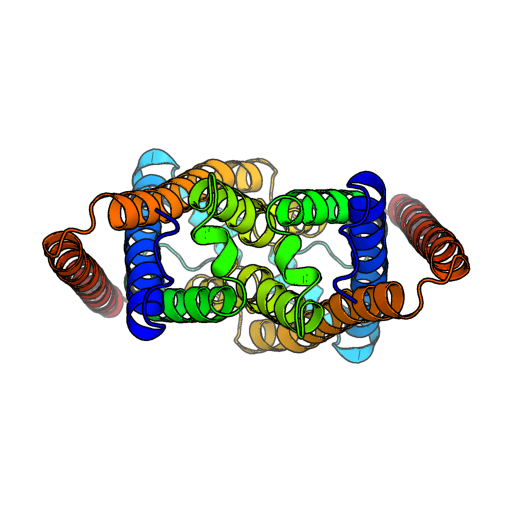O O . GLY B 1 113 ? -7.777 12.172 -0.294 1 94.56 113 GLY B O 1
ATOM 2270 N N . TYR B 1 114 ? -7.855 10.812 -2.035 1 95.38 114 TYR B N 1
ATOM 2271 C CA . TYR B 1 114 ? -8.75 11.664 -2.818 1 95.38 114 TYR B CA 1
ATOM 2272 C C . TYR B 1 114 ? -10.109 11.789 -2.143 1 95.38 114 TYR B C 1
ATOM 2274 O O . TYR B 1 114 ? -10.75 12.844 -2.219 1 95.38 114 TYR B O 1
ATOM 2282 N N . ILE B 1 115 ? -10.508 10.789 -1.462 1 96.38 115 ILE B N 1
ATOM 2283 C CA . ILE B 1 115 ? -11.867 10.734 -0.938 1 96.38 115 ILE B CA 1
ATOM 2284 C C . ILE B 1 115 ? -11.906 11.352 0.457 1 96.38 115 ILE B C 1
ATOM 2286 O O . ILE B 1 115 ? -12.797 12.148 0.767 1 96.38 115 ILE B O 1
ATOM 2290 N N . TYR B 1 116 ? -10.938 11.125 1.287 1 93.69 116 TYR B N 1
ATOM 2291 C CA . TYR B 1 116 ? -11.148 11.336 2.717 1 93.69 116 TYR B CA 1
ATOM 2292 C C . TYR B 1 116 ? -10.328 12.516 3.223 1 93.69 116 TYR B C 1
ATOM 2294 O O . TYR B 1 116 ? -10.5 12.953 4.363 1 93.69 116 TYR B O 1
ATOM 2302 N N . THR B 1 117 ? -9.469 13.047 2.404 1 90.81 117 THR B N 1
ATOM 2303 C CA . THR B 1 117 ? -8.688 14.195 2.857 1 90.81 117 THR B CA 1
ATOM 2304 C C . THR B 1 117 ? -9.188 15.477 2.209 1 90.81 117 THR B C 1
ATOM 2306 O O . THR B 1 117 ? -9.875 15.438 1.183 1 90.81 117 THR B O 1
ATOM 2309 N N . ILE B 1 118 ? -8.797 16.609 2.854 1 88.19 118 ILE B N 1
ATOM 2310 C CA . ILE B 1 118 ? -9.164 17.922 2.328 1 88.19 118 ILE B CA 1
ATOM 2311 C C . ILE B 1 118 ? -8.023 18.484 1.484 1 88.19 118 ILE B C 1
ATOM 2313 O O . ILE B 1 118 ? -8.039 19.656 1.109 1 88.19 118 ILE B O 1
ATOM 2317 N N . LEU B 1 119 ? -7.039 17.703 1.135 1 87.56 119 LEU B N 1
ATOM 2318 C CA . LEU B 1 119 ? -5.887 18.125 0.343 1 87.56 119 LEU B CA 1
ATOM 2319 C C . LEU B 1 119 ? -6.309 18.5 -1.073 1 87.56 119 LEU B C 1
ATOM 2321 O O . LEU B 1 119 ? -7.086 17.781 -1.706 1 87.56 119 LEU B O 1
ATOM 2325 N N . PRO B 1 120 ? -5.77 19.641 -1.526 1 88.38 120 PRO B N 1
ATOM 2326 C CA . PRO B 1 120 ? -6.031 19.984 -2.926 1 88.38 120 PRO B CA 1
ATOM 2327 C C . PRO B 1 120 ? -5.5 18.938 -3.902 1 88.38 120 PRO B C 1
ATOM 2329 O O . PRO B 1 120 ? -4.547 18.234 -3.588 1 88.38 120 PRO B O 1
ATOM 2332 N N . VAL B 1 121 ? -6.074 18.891 -5.078 1 91 121 VAL B N 1
ATOM 2333 C CA . VAL B 1 121 ? -5.789 17.875 -6.094 1 91 121 VAL B CA 1
ATOM 2334 C C . VAL B 1 121 ? -4.312 17.938 -6.484 1 91 121 VAL B C 1
ATOM 2336 O O . VAL B 1 121 ? -3.695 16.906 -6.758 1 91 121 VAL B O 1
ATOM 2339 N N . GLN B 1 122 ? -3.734 19.094 -6.43 1 88.25 122 GLN B N 1
ATOM 2340 C CA . GLN B 1 122 ? -2.346 19.25 -6.852 1 88.25 122 GLN B CA 1
ATOM 2341 C C . GLN B 1 122 ? -1.402 18.453 -5.965 1 88.25 122 GLN B C 1
ATOM 2343 O O . GLN B 1 122 ? -0.377 17.953 -6.438 1 88.25 122 GLN B O 1
ATOM 2348 N N . TYR B 1 123 ? -1.727 18.234 -4.711 1 86.62 123 TYR B N 1
ATOM 2349 C CA . TYR B 1 123 ? -0.883 17.469 -3.805 1 86.62 123 TYR B CA 1
ATOM 2350 C C . TYR B 1 123 ? -1.002 15.977 -4.086 1 86.62 123 TYR B C 1
ATOM 2352 O O . TYR B 1 123 ? -0.035 15.227 -3.918 1 86.62 123 TYR B O 1
ATOM 2360 N N . HIS B 1 124 ? -2.137 15.602 -4.48 1 91.38 124 HIS B N 1
ATOM 2361 C CA . HIS B 1 124 ? -2.322 14.211 -4.875 1 91.38 124 HIS B CA 1
ATOM 2362 C C . HIS B 1 124 ? -1.561 13.898 -6.156 1 91.38 124 HIS B C 1
ATOM 2364 O O . HIS B 1 124 ? -0.866 12.875 -6.238 1 91.38 124 HIS B O 1
ATOM 2370 N N . LEU B 1 125 ? -1.621 14.766 -7.105 1 91.94 125 LEU B N 1
ATOM 2371 C CA . LEU B 1 125 ? -0.955 14.562 -8.391 1 91.94 125 LEU B CA 1
ATOM 2372 C C . LEU B 1 125 ? 0.558 14.68 -8.242 1 91.94 125 LEU B C 1
ATOM 2374 O O . LEU B 1 125 ? 1.31 14.016 -8.953 1 91.94 125 LEU B O 1
ATOM 2378 N N . GLY B 1 126 ? 0.985 15.539 -7.332 1 87.06 126 GLY B N 1
ATOM 2379 C CA . GLY B 1 126 ? 2.4 15.781 -7.109 1 87.06 126 GLY B CA 1
ATOM 2380 C C . GLY B 1 126 ? 3.146 14.555 -6.613 1 87.06 126 GLY B C 1
ATOM 2381 O O . G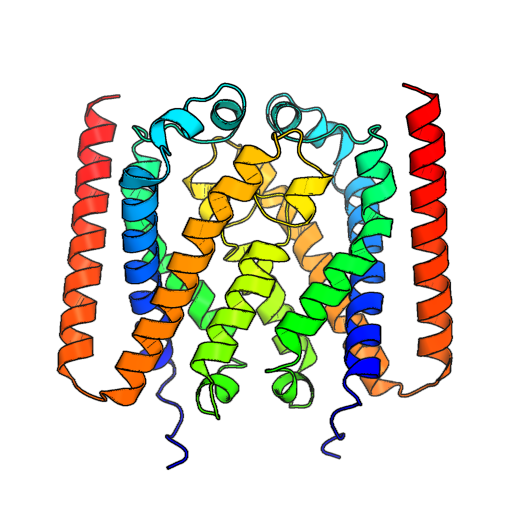LY B 1 126 ? 4.359 14.445 -6.801 1 87.06 126 GLY B O 1
ATOM 2382 N N . GLY B 1 127 ? 2.498 13.648 -5.977 1 87.81 127 GLY B N 1
ATOM 2383 C CA . GLY B 1 127 ? 3.117 12.445 -5.449 1 87.81 127 GLY B CA 1
ATOM 2384 C C . GLY B 1 127 ? 3.285 11.352 -6.488 1 87.81 127 GLY B C 1
ATOM 2385 O O . GLY B 1 127 ? 4.062 10.414 -6.293 1 87.81 127 GLY B O 1
ATOM 2386 N N . ILE B 1 128 ? 2.635 11.508 -7.637 1 93.81 128 ILE B N 1
ATOM 2387 C CA . ILE B 1 128 ? 2.561 10.43 -8.609 1 93.81 128 ILE B CA 1
ATOM 2388 C C . ILE B 1 128 ? 3.912 10.258 -9.297 1 93.81 128 ILE B C 1
ATOM 2390 O O . ILE B 1 128 ? 4.438 9.141 -9.383 1 93.81 128 ILE B O 1
ATOM 2394 N N . PRO B 1 129 ? 4.594 11.312 -9.781 1 94.94 129 PRO B N 1
ATOM 2395 C CA . PRO B 1 129 ? 5.895 11.125 -10.438 1 94.94 129 PRO B CA 1
ATOM 2396 C C . PRO B 1 129 ? 6.918 10.453 -9.523 1 94.94 129 PRO B C 1
ATOM 2398 O O . PRO B 1 129 ? 7.688 9.602 -9.984 1 94.94 129 PRO B O 1
ATOM 2401 N N . GLU B 1 130 ? 6.941 10.812 -8.281 1 95.62 130 GLU B N 1
ATOM 2402 C CA . GLU B 1 130 ? 7.867 10.211 -7.332 1 95.62 130 GLU B CA 1
ATOM 2403 C C . GLU B 1 130 ? 7.574 8.719 -7.148 1 95.62 130 GLU B C 1
ATOM 2405 O O . GLU B 1 130 ? 8.492 7.898 -7.133 1 95.62 130 GLU B O 1
ATOM 2410 N N . ALA B 1 131 ? 6.32 8.406 -6.992 1 97.06 131 ALA B N 1
ATOM 2411 C CA . ALA B 1 131 ? 5.914 7.012 -6.809 1 97.06 131 ALA B CA 1
ATOM 2412 C C . ALA B 1 131 ? 6.281 6.168 -8.023 1 97.06 131 ALA B C 1
ATOM 2414 O O . ALA B 1 131 ? 6.766 5.043 -7.883 1 97.06 131 ALA B O 1
ATOM 2415 N N . VAL B 1 132 ? 6.055 6.707 -9.188 1 97.94 132 VAL B N 1
ATOM 2416 C CA . VAL B 1 132 ? 6.355 6 -10.43 1 97.94 132 VAL B CA 1
ATOM 2417 C C . VAL B 1 132 ? 7.863 5.812 -10.57 1 97.94 132 VAL B C 1
ATOM 2419 O O . VAL B 1 132 ? 8.336 4.727 -10.914 1 97.94 132 VAL B O 1
ATOM 2422 N N . LEU B 1 133 ? 8.617 6.852 -10.281 1 98.12 133 LEU B N 1
ATOM 2423 C CA . LEU B 1 133 ? 10.07 6.75 -10.344 1 98.12 133 LEU B CA 1
ATOM 2424 C C . LEU B 1 133 ? 10.586 5.707 -9.359 1 98.12 133 LEU B C 1
ATOM 2426 O O . LEU B 1 133 ? 11.406 4.859 -9.719 1 98.12 133 LEU B O 1
ATOM 2430 N N . TYR B 1 134 ? 10.141 5.777 -8.109 1 98.44 134 TYR B N 1
ATOM 2431 C CA . TYR B 1 134 ? 10.547 4.816 -7.086 1 98.44 134 TYR B CA 1
ATOM 2432 C C . TYR B 1 134 ? 10.281 3.387 -7.551 1 98.44 134 TYR B C 1
ATOM 2434 O O . TYR B 1 134 ? 11.172 2.537 -7.5 1 98.44 134 TYR B O 1
ATOM 2442 N N . THR B 1 135 ? 9.07 3.139 -8.016 1 98.69 135 THR B N 1
ATOM 2443 C CA . THR B 1 135 ? 8.68 1.779 -8.383 1 98.69 135 THR B CA 1
ATOM 2444 C C . THR B 1 135 ? 9.477 1.292 -9.586 1 98.69 135 THR B C 1
ATOM 2446 O O . THR B 1 135 ? 9.898 0.133 -9.633 1 98.69 135 THR B O 1
ATOM 2449 N N . ALA B 1 136 ? 9.695 2.143 -10.578 1 98.62 136 ALA B N 1
ATOM 2450 C CA . ALA B 1 136 ? 10.484 1.795 -11.75 1 98.62 136 ALA B CA 1
ATOM 2451 C C . ALA B 1 136 ? 11.93 1.467 -11.359 1 98.62 136 ALA B C 1
ATOM 2453 O O . ALA B 1 136 ? 12.5 0.484 -11.844 1 98.62 136 ALA B O 1
ATOM 2454 N N . LEU B 1 137 ? 12.516 2.254 -10.5 1 98.81 137 LEU B N 1
ATOM 2455 C CA . LEU B 1 137 ? 13.883 2.018 -10.055 1 98.81 137 LEU B CA 1
ATOM 2456 C C . LEU B 1 137 ? 13.977 0.738 -9.234 1 98.81 137 LEU B C 1
ATOM 2458 O O . LEU B 1 137 ? 14.898 -0.055 -9.414 1 98.81 137 LEU B O 1
ATOM 2462 N N . 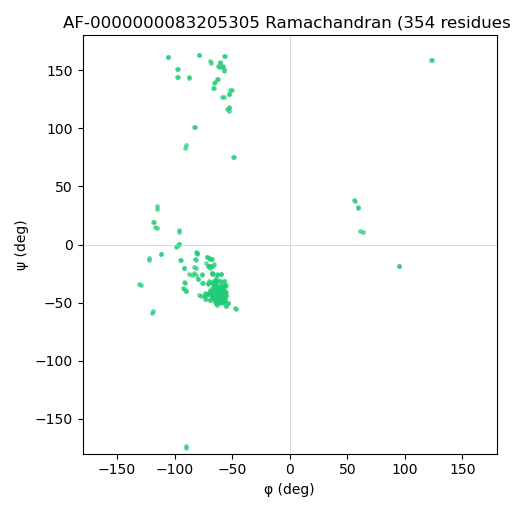PHE B 1 138 ? 13.016 0.576 -8.32 1 98.81 138 PHE B N 1
ATOM 2463 C CA . PHE B 1 138 ? 12.977 -0.608 -7.469 1 98.81 138 PHE B CA 1
ATOM 2464 C C . PHE B 1 138 ? 12.961 -1.878 -8.305 1 98.81 138 PHE B C 1
ATOM 2466 O O . PHE B 1 138 ? 13.836 -2.736 -8.156 1 98.81 138 PHE B O 1
ATOM 2473 N N . ALA B 1 139 ? 12.039 -1.951 -9.234 1 98.69 139 ALA B N 1
ATOM 2474 C CA . ALA B 1 139 ? 11.914 -3.117 -10.109 1 98.69 139 ALA B CA 1
ATOM 2475 C C . ALA B 1 139 ? 13.086 -3.205 -11.078 1 98.69 139 ALA B C 1
ATOM 2477 O O . ALA B 1 139 ? 13.562 -4.297 -11.383 1 98.69 139 ALA B O 1
ATOM 2478 N N . GLY B 1 140 ? 13.508 -2.092 -11.586 1 98.19 140 GLY B N 1
ATOM 2479 C CA . GLY B 1 140 ? 14.617 -2.062 -12.523 1 98.19 140 GLY B CA 1
ATOM 2480 C C . GLY B 1 140 ? 15.922 -2.549 -11.914 1 98.19 140 GLY B C 1
ATOM 2481 O O . GLY B 1 140 ? 16.672 -3.291 -12.555 1 98.19 140 GLY B O 1
ATOM 2482 N N . ILE B 1 141 ? 16.234 -2.117 -10.719 1 97.94 141 ILE B N 1
ATOM 2483 C CA . ILE B 1 141 ? 17.438 -2.553 -10.031 1 97.94 141 ILE B CA 1
ATOM 2484 C C . ILE B 1 141 ? 17.406 -4.066 -9.836 1 97.94 141 ILE B C 1
ATOM 2486 O O . ILE B 1 141 ? 18.406 -4.754 -10.07 1 97.94 141 ILE B O 1
ATOM 2490 N N . LEU B 1 142 ? 16.297 -4.578 -9.422 1 97.06 142 LEU B N 1
ATOM 2491 C CA . LEU B 1 142 ? 16.156 -6.016 -9.203 1 97.06 142 LEU B CA 1
ATOM 2492 C C . LEU B 1 142 ? 16.312 -6.777 -10.523 1 97.06 142 LEU B C 1
ATOM 2494 O O . LEU B 1 142 ? 16.969 -7.82 -10.562 1 97.06 142 LEU B O 1
ATOM 2498 N N . ALA B 1 143 ? 15.68 -6.25 -11.539 1 96.06 143 ALA B N 1
ATOM 2499 C CA . ALA B 1 143 ? 15.797 -6.871 -12.859 1 96.06 143 ALA B CA 1
ATOM 2500 C C . ALA B 1 143 ? 17.25 -6.91 -13.32 1 96.06 143 ALA B C 1
ATOM 2502 O O . ALA B 1 143 ? 17.734 -7.938 -13.805 1 96.06 143 ALA B O 1
ATOM 2503 N N . PHE B 1 144 ? 17.875 -5.793 -13.172 1 95.31 144 PHE B N 1
ATOM 2504 C CA . PHE B 1 144 ? 19.281 -5.711 -13.539 1 95.31 144 PHE B CA 1
ATOM 2505 C C . PHE B 1 144 ? 20.125 -6.699 -12.734 1 95.31 144 PHE B C 1
ATOM 2507 O O . PHE B 1 144 ? 20.984 -7.383 -13.281 1 95.31 144 PHE B O 1
ATOM 2514 N N . TRP B 1 145 ? 19.859 -6.723 -11.414 1 93.69 145 TRP B N 1
ATOM 2515 C CA . TRP B 1 145 ? 20.562 -7.645 -10.523 1 93.69 145 TRP B CA 1
ATOM 2516 C C . TRP B 1 145 ? 20.375 -9.086 -10.984 1 93.69 145 TRP B C 1
ATOM 2518 O O . TRP B 1 145 ? 21.328 -9.859 -11.023 1 93.69 145 TRP B O 1
ATOM 2528 N N . HIS B 1 146 ? 19.203 -9.43 -11.312 1 88.62 146 HIS B N 1
ATOM 2529 C CA . HIS B 1 146 ? 18.859 -10.773 -11.75 1 88.62 146 HIS B CA 1
ATOM 2530 C C . HIS B 1 146 ? 19.516 -11.109 -13.086 1 88.62 146 HIS B C 1
ATOM 2532 O O . HIS B 1 146 ? 20 -12.227 -13.281 1 88.62 146 HIS B O 1
ATOM 2538 N N . LYS B 1 147 ? 19.562 -10.219 -13.961 1 88.81 147 LYS B N 1
ATOM 2539 C CA . LYS B 1 147 ? 20.141 -10.422 -15.289 1 88.81 147 LYS B CA 1
ATOM 2540 C C . LYS B 1 147 ? 21.656 -10.484 -15.227 1 88.81 147 LYS B C 1
ATOM 2542 O O . LYS B 1 147 ? 22.281 -11.297 -15.922 1 88.81 147 LYS B O 1
ATOM 2547 N N . SER B 1 148 ? 22.203 -9.609 -14.5 1 86.69 148 SER B N 1
ATOM 2548 C CA . SER B 1 148 ? 23.656 -9.523 -14.469 1 86.69 148 SER B CA 1
ATOM 2549 C C . SER B 1 148 ? 24.281 -10.75 -13.797 1 86.69 148 SER B C 1
ATOM 2551 O O . SER B 1 148 ? 25.266 -11.297 -14.289 1 86.69 148 SER B O 1
ATOM 2553 N N . GLY B 1 149 ? 23.703 -11.156 -12.711 1 79.38 149 GLY B N 1
ATOM 2554 C CA . GLY B 1 149 ? 24.234 -12.281 -11.953 1 79.38 149 GLY B CA 1
ATOM 2555 C C . GLY B 1 149 ? 25.641 -12.047 -11.438 1 79.38 149 GLY B C 1
ATOM 2556 O O . GLY B 1 149 ? 26.312 -12.984 -11 1 79.38 149 GLY B O 1
ATOM 2557 N N . LYS B 1 150 ? 26.078 -10.828 -11.531 1 85.25 150 LYS B N 1
ATOM 2558 C CA . LYS B 1 150 ? 27.469 -10.539 -11.188 1 85.25 150 LYS B CA 1
ATOM 2559 C C . LYS B 1 150 ? 27.609 -10.258 -9.695 1 85.25 150 LYS B C 1
ATOM 2561 O O . LYS B 1 150 ? 26.75 -9.625 -9.086 1 85.25 150 LYS B O 1
ATOM 2566 N N . ARG B 1 151 ? 28.672 -10.688 -9.203 1 89.19 151 ARG B N 1
ATOM 2567 C CA . ARG B 1 151 ? 28.938 -10.586 -7.77 1 89.19 151 ARG B CA 1
ATOM 2568 C C . ARG B 1 151 ? 29.172 -9.141 -7.359 1 89.19 151 ARG B C 1
ATOM 2570 O O . ARG B 1 151 ? 28.875 -8.758 -6.223 1 89.19 151 ARG B O 1
ATOM 2577 N N . TYR B 1 152 ? 29.719 -8.359 -8.242 1 92.06 152 TYR B N 1
ATOM 2578 C CA . TYR B 1 152 ? 30.047 -6.988 -7.871 1 92.06 152 TYR B CA 1
ATOM 2579 C C . TYR B 1 152 ? 28.781 -6.176 -7.617 1 92.06 152 TYR B C 1
ATOM 2581 O O . TYR B 1 152 ? 28.828 -5.133 -6.957 1 92.06 152 TYR B O 1
ATOM 2589 N N . VAL B 1 153 ? 27.672 -6.516 -8.156 1 94 153 VAL B N 1
ATOM 2590 C CA . VAL B 1 153 ? 26.406 -5.828 -7.902 1 94 153 VAL B CA 1
ATOM 2591 C C . VAL B 1 153 ? 26.078 -5.898 -6.414 1 94 153 VAL B C 1
ATOM 2593 O O . VAL B 1 153 ? 25.578 -4.926 -5.836 1 94 153 VAL B O 1
ATOM 2596 N N . THR B 1 154 ? 26.406 -6.992 -5.812 1 95.12 154 THR B N 1
ATOM 2597 C CA . THR B 1 154 ? 26.188 -7.141 -4.375 1 95.12 154 THR B CA 1
ATOM 2598 C C . THR B 1 154 ? 27.094 -6.184 -3.596 1 95.12 154 THR B C 1
ATOM 2600 O O . THR B 1 154 ? 26.641 -5.512 -2.672 1 95.12 154 THR B O 1
ATOM 2603 N N . THR B 1 155 ? 28.344 -6.152 -4.004 1 96.44 155 THR B N 1
ATOM 2604 C CA . THR B 1 155 ? 29.281 -5.25 -3.344 1 96.44 155 THR B CA 1
ATOM 2605 C C . THR B 1 155 ? 28.844 -3.799 -3.512 1 96.44 155 THR B C 1
ATOM 2607 O O . THR B 1 155 ? 28.859 -3.027 -2.551 1 96.44 155 THR B O 1
ATOM 2610 N N . LEU B 1 156 ? 28.5 -3.424 -4.723 1 96.94 156 LEU B N 1
ATOM 2611 C CA . LEU B 1 156 ? 28.031 -2.068 -5.004 1 96.94 156 LEU B CA 1
ATOM 2612 C C . LEU B 1 156 ? 26.812 -1.729 -4.164 1 96.94 156 LEU B C 1
ATOM 2614 O O . LEU B 1 156 ? 26.703 -0.615 -3.645 1 96.94 156 LEU B O 1
ATOM 2618 N N . SER B 1 157 ? 25.906 -2.688 -4.051 1 97.31 157 SER B N 1
ATOM 2619 C CA . SER B 1 157 ? 24.703 -2.449 -3.262 1 97.31 157 SER B CA 1
ATOM 2620 C C . SER B 1 157 ? 25.031 -2.256 -1.787 1 97.31 157 SER B C 1
ATOM 2622 O O . SER B 1 157 ? 24.422 -1.42 -1.112 1 97.31 157 SER B O 1
ATOM 2624 N N . ILE B 1 158 ? 25.953 -2.998 -1.221 1 97.88 158 ILE B N 1
ATOM 2625 C CA . ILE B 1 158 ? 26.375 -2.854 0.168 1 97.88 158 ILE B CA 1
ATOM 2626 C C . ILE B 1 158 ? 26.953 -1.459 0.389 1 97.88 158 ILE B C 1
ATOM 2628 O O . ILE B 1 158 ? 26.609 -0.779 1.355 1 97.88 158 ILE B O 1
ATOM 2632 N N . VAL B 1 159 ? 27.781 -1.038 -0.507 1 98.38 159 VAL B N 1
ATOM 2633 C CA . VAL B 1 159 ? 28.438 0.263 -0.4 1 98.38 159 VAL B CA 1
ATOM 2634 C C . VAL B 1 159 ? 27.391 1.374 -0.484 1 98.38 159 VAL B C 1
ATOM 2636 O O . VAL B 1 159 ? 27.391 2.297 0.334 1 98.38 159 VAL B O 1
ATOM 2639 N N . LEU B 1 160 ? 26.516 1.308 -1.467 1 98.56 160 LEU B N 1
ATOM 2640 C CA . LEU B 1 160 ? 25.5 2.344 -1.661 1 98.56 160 LEU B CA 1
ATOM 2641 C C . LEU B 1 160 ? 24.578 2.432 -0.454 1 98.56 160 LEU B C 1
ATOM 2643 O O . LEU B 1 160 ? 24.266 3.529 0.016 1 98.56 160 LEU B O 1
ATOM 2647 N N . VAL B 1 161 ? 24.141 1.307 0.091 1 98.69 161 VAL B N 1
ATOM 2648 C CA . VAL B 1 161 ? 23.281 1.298 1.265 1 98.69 161 VAL B CA 1
ATOM 2649 C C . VAL B 1 161 ? 24.016 1.882 2.463 1 98.69 161 VAL B C 1
ATOM 2651 O O . VAL B 1 161 ? 23.469 2.686 3.215 1 98.69 161 VAL B O 1
ATOM 2654 N N . ALA B 1 162 ? 25.297 1.5 2.633 1 98.69 162 ALA B N 1
ATOM 2655 C CA . ALA B 1 162 ? 26.094 2.031 3.729 1 98.69 162 ALA B CA 1
ATOM 2656 C C . ALA B 1 162 ? 26.234 3.547 3.623 1 98.69 162 ALA B C 1
ATOM 2658 O O . ALA B 1 162 ? 26.125 4.258 4.625 1 98.69 162 ALA B O 1
ATOM 2659 N N . VAL B 1 163 ? 26.5 4.051 2.453 1 98.62 163 VAL B N 1
ATOM 2660 C CA . VAL B 1 163 ? 26.656 5.484 2.223 1 98.62 163 VAL B CA 1
ATOM 2661 C C . VAL B 1 163 ? 25.344 6.203 2.549 1 98.62 163 VAL B C 1
ATOM 2663 O O . VAL B 1 163 ? 25.344 7.25 3.199 1 98.62 163 VAL B O 1
ATOM 2666 N N . ILE B 1 164 ? 24.203 5.645 2.141 1 98.62 164 ILE B N 1
ATOM 2667 C CA . ILE B 1 164 ? 22.906 6.242 2.404 1 98.62 164 ILE B CA 1
ATOM 2668 C C . ILE B 1 164 ? 22.656 6.297 3.91 1 98.62 164 ILE B C 1
ATOM 2670 O O . ILE B 1 164 ? 22.219 7.324 4.438 1 98.62 164 ILE B O 1
ATOM 2674 N N . VAL B 1 165 ? 22.953 5.199 4.609 1 98.56 165 VAL B N 1
ATOM 2675 C CA . VAL B 1 165 ? 22.781 5.152 6.055 1 98.56 165 VAL B CA 1
ATOM 2676 C C . VAL B 1 165 ? 23.688 6.176 6.727 1 98.56 165 VAL B C 1
ATOM 2678 O O . VAL B 1 165 ? 23.25 6.91 7.617 1 98.56 165 VAL B O 1
ATOM 2681 N N . LEU B 1 166 ? 24.938 6.246 6.285 1 98.19 166 LEU B N 1
ATOM 2682 C CA . LEU B 1 166 ? 25.891 7.184 6.859 1 98.19 166 LEU B CA 1
ATOM 2683 C C . LEU B 1 166 ? 25.422 8.625 6.664 1 98.19 166 LEU B C 1
ATOM 2685 O O . LEU B 1 166 ? 25.438 9.422 7.605 1 98.19 166 LEU B O 1
ATOM 2689 N N . PHE B 1 167 ? 25.016 8.984 5.473 1 97.62 167 PHE B N 1
ATOM 2690 C CA . PHE B 1 167 ? 24.531 10.336 5.195 1 97.62 167 PHE B CA 1
ATOM 2691 C C . PHE B 1 167 ? 23.312 10.664 6.035 1 97.62 167 PHE B C 1
ATOM 2693 O O . PHE B 1 167 ? 23.156 11.789 6.508 1 97.62 167 PHE B O 1
ATOM 2700 N N . SER B 1 168 ? 22.422 9.68 6.184 1 98.06 168 SER B N 1
ATOM 2701 C CA . SER B 1 168 ? 21.219 9.883 6.977 1 98.06 168 SER B CA 1
ATOM 2702 C C . SER B 1 168 ? 21.547 10.141 8.445 1 98.06 168 SER B C 1
ATOM 2704 O O . SER B 1 168 ? 20.969 11.023 9.07 1 98.06 168 SER B O 1
ATOM 2706 N N . VAL B 1 169 ? 22.438 9.344 8.977 1 97.44 169 VAL B N 1
ATOM 2707 C CA . VAL B 1 169 ? 22.859 9.508 10.367 1 97.44 169 VAL B CA 1
ATOM 2708 C C . VAL B 1 169 ? 23.531 10.859 10.555 1 97.44 169 VAL B C 1
ATOM 2710 O O . VAL B 1 169 ? 23.266 11.57 11.523 1 97.44 169 VAL B O 1
ATOM 2713 N N . MET B 1 170 ? 24.422 11.25 9.648 1 96.81 170 MET B N 1
ATOM 2714 C CA . MET B 1 170 ? 25.062 12.555 9.703 1 96.81 170 MET B CA 1
ATOM 2715 C C . MET B 1 170 ? 24.047 13.68 9.633 1 96.81 170 MET B C 1
ATOM 2717 O O . MET B 1 170 ? 24.156 14.672 10.359 1 96.81 170 MET B O 1
ATOM 2721 N N . GLY B 1 171 ? 23.062 13.508 8.719 1 95 171 GLY B N 1
ATOM 2722 C CA . GLY B 1 171 ? 21.984 14.484 8.656 1 95 171 GLY B CA 1
ATOM 2723 C C . GLY B 1 171 ? 21.203 14.602 9.953 1 95 171 GLY B C 1
ATOM 2724 O O . GLY B 1 171 ? 20.859 15.711 10.375 1 95 171 GLY B O 1
ATOM 2725 N N . PHE B 1 172 ? 20.891 13.469 10.539 1 96.44 172 PHE B N 1
ATOM 2726 C CA . PHE B 1 172 ? 20.188 13.438 11.812 1 96.44 172 PHE B CA 1
ATOM 2727 C C . PHE B 1 172 ? 20.969 14.195 12.883 1 96.44 172 PHE B C 1
ATOM 2729 O O . PHE B 1 172 ? 20.422 15.039 13.586 1 96.44 172 PHE B O 1
ATOM 2736 N N . LEU B 1 173 ? 22.266 13.914 13.047 1 95.94 173 LEU B N 1
ATOM 2737 C CA . LEU B 1 173 ? 23.109 14.531 14.062 1 95.94 173 LEU B CA 1
ATOM 2738 C C . LEU B 1 173 ? 23.266 16.031 13.812 1 95.94 173 LEU B C 1
ATOM 2740 O O . LEU B 1 173 ? 23.234 16.828 14.758 1 95.94 173 LEU B O 1
ATOM 2744 N N . GLY B 1 174 ? 23.391 16.422 12.602 1 94 174 GLY B N 1
ATOM 2745 C CA . GLY B 1 174 ? 23.469 17.844 12.273 1 94 174 GLY B CA 1
ATOM 2746 C C . GLY B 1 174 ? 22.203 18.594 12.586 1 94 174 GLY B C 1
ATOM 2747 O O . GLY B 1 174 ? 22.25 19.688 13.156 1 94 174 GLY B O 1
ATOM 2748 N N . ALA B 1 175 ? 21.078 18.078 12.211 1 92.38 175 ALA B N 1
ATOM 2749 C CA . ALA B 1 175 ? 19.781 18.719 12.461 1 92.38 175 ALA B CA 1
ATOM 2750 C C . ALA B 1 175 ? 19.469 18.766 13.953 1 92.38 175 ALA B C 1
ATOM 2752 O O . ALA B 1 175 ? 18.875 19.719 14.438 1 92.38 175 ALA B O 1
ATOM 2753 N N . ALA B 1 176 ? 19.812 17.688 14.695 1 90.31 176 ALA B N 1
ATOM 2754 C CA . ALA B 1 176 ? 19.547 17.609 16.125 1 90.31 176 ALA B CA 1
ATOM 2755 C C . ALA B 1 176 ? 20.344 18.672 16.891 1 90.31 176 ALA B C 1
ATOM 2757 O O . ALA B 1 176 ? 19.891 19.172 17.922 1 90.31 176 ALA B O 1
ATOM 2758 N N . GLN B 1 177 ? 21.406 18.969 16.375 1 89.62 177 GLN B N 1
ATOM 2759 C CA . GLN B 1 177 ? 22.234 19.984 17 1 89.62 177 GLN B CA 1
ATOM 2760 C C . GLN B 1 177 ? 21.672 21.391 16.734 1 89.62 177 GLN B C 1
ATOM 2762 O O . GLN B 1 177 ? 21.875 22.297 17.531 1 89.62 177 GLN B O 1
ATOM 2767 N N . ALA B 1 178 ? 20.984 21.562 15.703 1 84.75 178 ALA B N 1
ATOM 2768 C CA . ALA B 1 178 ? 20.438 22.875 15.328 1 84.75 178 ALA B CA 1
ATOM 2769 C C . ALA B 1 178 ? 19.156 23.172 16.094 1 84.75 178 ALA B C 1
ATOM 2771 O O . ALA B 1 178 ? 18.734 24.328 16.188 1 84.75 178 ALA B O 1
ATOM 2772 N N . GLU B 1 179 ? 18.422 22.234 16.531 1 73.88 179 GLU B N 1
ATOM 2773 C CA . GLU B 1 179 ? 17.234 22.438 17.359 1 73.88 179 GLU B CA 1
ATOM 2774 C C . GLU B 1 179 ? 17.625 22.734 18.812 1 73.88 179 GLU B C 1
ATOM 2776 O O . GLU B 1 179 ? 16.969 23.547 19.469 1 73.88 179 GLU B O 1
#

Foldseek 3Di:
DLPDDDDLVVLLLLQLLLLLLLLVVLVVCCVVPLVVQVVCPDPQNVVPDDHCLALCVLQVSLCSSVVSNVVSVVCVVVVSQLSDDCNLVVQLVVCCVDVAAVDDDQDQLHPVVVVPDPDDVCRNVSCNVSSNSSSCSSSVLSVCCVVVVDPVSSVVSVVSSVVSNVSSVVSSVVSVVVD/DLPDDDDLVVLLLLQLLLLLLLLVVLVVVCVVPLVVQVVCPDPQNVVPDDHCLALCVLQVSLCSSVVSNVVSVVCVVVVSQLSDDCNLVVQLVVCCVDVAAVDDDQDQLHPVVVVPDPDDVCRNVSCNVSSNSSSCSSSVLSVCCVVVVDPVSSVVSVVSSVVSNVSSVVSSVVSVVVD

pLDDT: mean 92.12, std 9.73, range [37.03, 98.88]